Protein AF-A0A8S0UYQ2-F1 (afdb_monomer)

Nearest PDB structures (foldseek):
  5uxm-assembly1_A  TM=7.376E-01  e=5.614E-25  Pseudomonas aeruginosa PAO1
  5uxo-assembly1_A  TM=7.418E-01  e=1.772E-23  Pseudomona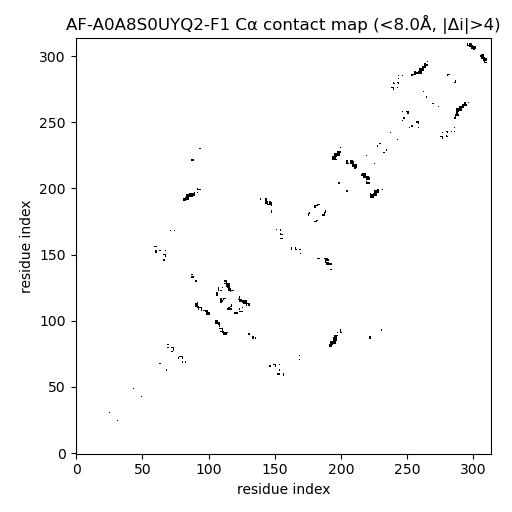s aeruginosa PAO1
  5e4n-assembly1_A-2  TM=8.641E-01  e=2.485E-15  Mycobacterium tuberculosis
  5ckv-assembly1_B-2  TM=8.614E-01  e=8.028E-15  Mycobacterium tuberculosis
  2w19-assembly1_A-2  TM=8.622E-01  e=9.145E-15  Mycobacterium tuberculosis H37Rv

InterPro domains:
  IPR002480 DAHP synthetase, class II [PF01474] (68-237)
  IPR002480 DAHP synthetase, class II [PTHR21337] (68-291)
  IPR013785 Aldolase-type TIM barrel [G3DSA:3.20.20.70] (58-292)

Structure (mmCIF, N/CA/C/O backbone):
data_AF-A0A8S0UYQ2-F1
#
_entry.id   AF-A0A8S0UYQ2-F1
#
loop_
_atom_site.group_PDB
_atom_site.id
_atom_site.type_symbol
_atom_site.label_atom_id
_atom_site.label_alt_id
_atom_site.label_comp_id
_atom_site.label_asym_id
_atom_site.label_entity_id
_atom_site.label_seq_id
_atom_site.pdbx_PDB_ins_code
_atom_site.Cartn_x
_atom_site.Cartn_y
_atom_site.Cartn_z
_atom_site.occupancy
_atom_site.B_iso_or_equiv
_atom_site.auth_seq_id
_atom_site.auth_comp_id
_atom_site.auth_asym_id
_atom_site.auth_atom_id
_atom_site.pdbx_PDB_model_num
ATOM 1 N N . MET A 1 1 ? -57.288 67.909 33.230 1.00 29.94 1 MET A N 1
ATOM 2 C CA . MET A 1 1 ? -57.864 68.056 31.879 1.00 29.94 1 MET A CA 1
ATOM 3 C C . MET A 1 1 ? -56.888 68.861 31.040 1.00 29.94 1 MET A C 1
ATOM 5 O O . MET A 1 1 ? -56.463 69.892 31.533 1.00 29.94 1 MET A O 1
ATOM 9 N N . HIS A 1 2 ? -56.558 68.350 29.845 1.00 28.16 2 HIS A N 1
ATOM 10 C CA . HIS A 1 2 ? -55.786 68.968 28.745 1.00 28.16 2 HIS A CA 1
ATOM 11 C C . HIS A 1 2 ? -54.318 69.354 29.048 1.00 28.16 2 HIS A C 1
ATOM 13 O O . HIS A 1 2 ? -54.039 70.081 29.988 1.00 28.16 2 HIS A O 1
ATOM 19 N N . ALA A 1 3 ? -53.327 68.682 28.436 1.00 26.25 3 ALA A N 1
ATOM 20 C CA . ALA A 1 3 ? -52.817 68.865 27.056 1.00 26.25 3 ALA A CA 1
ATOM 21 C C . ALA A 1 3 ? -52.199 70.275 26.882 1.00 26.25 3 ALA A C 1
ATOM 23 O O . ALA A 1 3 ? -52.846 71.246 27.234 1.00 26.25 3 ALA A O 1
ATOM 24 N N . ALA A 1 4 ? -50.978 70.496 26.388 1.00 27.62 4 ALA A N 1
ATOM 25 C CA . ALA A 1 4 ? -50.131 69.708 25.504 1.00 27.62 4 ALA A CA 1
ATOM 26 C C . ALA A 1 4 ? -48.632 70.085 25.649 1.00 27.62 4 ALA A C 1
ATOM 28 O O . ALA A 1 4 ? -48.299 71.193 26.055 1.00 27.62 4 ALA A O 1
ATOM 29 N N . GLU A 1 5 ? -47.806 69.090 25.306 1.00 27.98 5 GLU A N 1
ATOM 30 C CA . GLU A 1 5 ? -46.412 69.016 24.813 1.00 27.98 5 GLU A CA 1
ATOM 31 C C . GLU A 1 5 ? -45.265 69.921 25.335 1.00 27.98 5 GLU A C 1
ATOM 33 O O . GLU A 1 5 ? -45.356 71.148 25.330 1.00 27.98 5 GLU A O 1
ATOM 38 N N . PRO A 1 6 ? -44.101 69.318 25.685 1.00 30.36 6 PRO A N 1
ATOM 39 C CA . PRO A 1 6 ? -42.910 70.045 26.099 1.00 30.36 6 PRO A CA 1
ATOM 40 C C . PRO A 1 6 ? -41.934 70.280 24.934 1.00 30.36 6 PRO A C 1
ATOM 42 O O . PRO A 1 6 ? -41.526 69.354 24.237 1.00 30.36 6 PRO A O 1
ATOM 45 N N . ALA A 1 7 ? -41.444 71.513 24.810 1.00 28.56 7 ALA A N 1
ATOM 46 C CA . ALA A 1 7 ? -40.175 71.805 24.152 1.00 28.56 7 ALA A CA 1
ATOM 47 C C . ALA A 1 7 ? -39.085 71.954 25.224 1.00 28.56 7 ALA A C 1
ATOM 49 O O . ALA A 1 7 ? -39.247 72.773 26.129 1.00 28.56 7 ALA A O 1
ATOM 50 N N . LYS A 1 8 ? -37.988 71.185 25.120 1.00 30.81 8 LYS A N 1
ATOM 51 C CA . LYS A 1 8 ? -36.658 71.484 25.698 1.00 30.81 8 LYS A CA 1
ATOM 52 C C . LYS A 1 8 ? -35.589 70.529 25.132 1.00 30.81 8 LYS A C 1
ATOM 54 O O . LYS A 1 8 ? -35.509 69.383 25.549 1.00 30.81 8 LYS A O 1
ATOM 59 N N . THR A 1 9 ? -34.877 71.040 24.119 1.00 28.66 9 THR A N 1
ATOM 60 C CA . THR A 1 9 ? -33.404 71.092 23.898 1.00 28.66 9 THR A CA 1
ATOM 61 C C . THR A 1 9 ? -32.485 69.894 24.254 1.00 28.66 9 THR A C 1
ATOM 63 O O . THR A 1 9 ? -32.790 69.073 25.106 1.00 28.66 9 THR A O 1
ATOM 66 N N . PRO A 1 10 ? -31.333 69.747 23.564 1.00 29.55 10 PRO A N 1
ATOM 67 C CA . PRO A 1 10 ? -30.942 68.516 22.893 1.00 29.55 10 PRO A CA 1
ATOM 68 C C . PRO A 1 10 ? -29.930 67.690 23.693 1.00 29.55 10 PRO A C 1
ATOM 70 O O . PRO A 1 10 ? -28.974 68.217 24.259 1.00 29.55 10 PRO A O 1
ATOM 73 N N . ILE A 1 11 ? -30.095 66.369 23.656 1.00 31.38 11 ILE A N 1
ATOM 74 C CA . ILE A 1 11 ? -29.097 65.410 24.133 1.00 31.38 11 ILE A CA 1
ATOM 75 C C . ILE A 1 11 ? -28.304 64.924 22.918 1.00 31.38 11 ILE A C 1
ATOM 77 O O . ILE A 1 11 ? -28.865 64.406 21.953 1.00 31.38 11 ILE A O 1
ATOM 81 N N . VAL A 1 12 ? -26.988 65.120 22.971 1.00 33.12 12 VAL A N 1
ATOM 82 C CA . VAL A 1 12 ? -26.011 64.622 21.999 1.00 33.12 12 VAL A CA 1
ATOM 83 C C . VAL A 1 12 ? -26.072 63.093 21.969 1.00 33.12 12 VAL A C 1
ATOM 85 O O . VAL A 1 12 ? -25.675 62.435 22.927 1.00 33.12 12 VAL A O 1
ATOM 88 N N . ALA A 1 13 ? -26.563 62.526 20.865 1.00 32.16 13 ALA A N 1
ATOM 89 C CA . ALA A 1 13 ? -26.505 61.095 20.592 1.00 32.16 13 ALA A CA 1
ATOM 90 C C . ALA A 1 13 ? -25.338 60.805 19.640 1.00 32.16 13 ALA A C 1
ATOM 92 O O . ALA A 1 13 ? -25.282 61.288 18.507 1.00 32.16 13 ALA A O 1
ATOM 93 N N . THR A 1 14 ? -24.389 60.017 20.132 1.00 32.19 14 THR A N 1
ATOM 94 C CA . THR A 1 14 ? -23.221 59.525 19.408 1.00 32.19 14 THR A CA 1
ATOM 95 C C . THR A 1 14 ? -23.647 58.656 18.222 1.00 32.19 14 THR A C 1
ATOM 97 O O . THR A 1 14 ? -24.410 57.697 18.337 1.00 32.19 14 THR A O 1
ATOM 100 N N . LYS A 1 15 ? -23.153 59.025 17.039 1.00 32.81 15 LYS A N 1
ATOM 101 C CA . LYS A 1 15 ? -23.387 58.337 15.768 1.00 32.81 15 LYS A CA 1
ATOM 102 C C . LYS A 1 15 ? -22.795 56.922 15.842 1.00 32.81 15 LYS A C 1
ATOM 104 O O . LYS A 1 15 ? -21.588 56.775 16.019 1.00 32.81 15 LYS A O 1
ATOM 109 N N . LYS A 1 16 ? -23.637 55.890 15.693 1.00 32.91 16 LYS A N 1
ATOM 110 C CA . LYS A 1 16 ? -23.202 54.504 15.428 1.00 32.91 16 LYS A CA 1
ATOM 111 C C . LYS A 1 16 ? -22.184 54.514 14.276 1.00 32.91 16 LYS A C 1
ATOM 113 O O . LYS A 1 16 ? -22.506 55.090 13.231 1.00 32.91 16 LYS A O 1
ATOM 118 N N . PRO A 1 17 ? -21.000 53.890 14.406 1.00 34.50 17 PRO A N 1
ATOM 119 C CA . PRO A 1 17 ? -20.140 53.703 13.253 1.00 34.50 17 PRO A CA 1
ATOM 120 C C . PRO A 1 17 ? -20.845 52.770 12.265 1.00 34.50 17 PRO A C 1
ATOM 122 O O . PRO A 1 17 ? -21.388 51.728 12.637 1.00 34.50 17 PRO A O 1
ATOM 125 N N . ALA A 1 18 ? -20.889 53.213 11.011 1.00 33.22 18 ALA A N 1
ATOM 126 C CA . ALA A 1 18 ? -21.399 52.444 9.894 1.00 33.22 18 ALA A CA 1
ATOM 127 C C . ALA A 1 18 ? -20.611 51.134 9.776 1.00 33.22 18 ALA A C 1
ATOM 129 O O . ALA A 1 18 ? -19.383 51.130 9.853 1.00 33.22 18 ALA A O 1
ATOM 130 N N . VAL A 1 19 ? -21.328 50.027 9.593 1.00 37.31 19 VAL A N 1
ATOM 131 C CA . VAL A 1 19 ? -20.727 48.754 9.202 1.00 37.31 19 VAL A CA 1
ATOM 132 C C . VAL A 1 19 ? -20.193 48.942 7.787 1.00 37.31 19 VAL A C 1
ATOM 134 O O . VAL A 1 19 ? -20.967 49.022 6.834 1.00 37.31 19 VAL A O 1
ATOM 137 N N . SER A 1 20 ? -18.875 49.061 7.656 1.00 36.22 20 SER A N 1
ATOM 138 C CA . SER A 1 20 ? -18.208 48.946 6.364 1.00 36.22 20 SER A CA 1
ATOM 139 C C . SER A 1 20 ? -18.459 47.537 5.816 1.00 36.22 20 SER A C 1
ATOM 141 O O . SER A 1 20 ? -18.325 46.572 6.576 1.00 36.22 20 SER A O 1
ATOM 143 N N . PRO A 1 21 ? -18.815 47.371 4.532 1.00 35.00 21 PRO A N 1
ATOM 144 C CA . PRO A 1 21 ? -18.851 46.045 3.935 1.00 35.00 21 PRO A CA 1
ATOM 145 C C . PRO A 1 21 ? -17.441 45.450 4.019 1.00 35.00 21 PRO A C 1
ATOM 147 O O . PRO A 1 21 ? -16.465 46.102 3.647 1.00 35.00 21 PRO A O 1
ATOM 150 N N . LEU A 1 22 ? -17.333 44.232 4.557 1.00 35.62 22 LEU A N 1
ATOM 151 C CA . LEU A 1 22 ? -16.111 43.432 4.497 1.00 35.62 22 LEU A CA 1
ATOM 152 C C . LEU A 1 22 ? -15.701 43.334 3.026 1.00 35.62 22 LEU A C 1
ATOM 154 O O . LEU A 1 22 ? -16.403 42.707 2.234 1.00 35.62 22 LEU A O 1
ATOM 158 N N . SER A 1 23 ? -14.596 43.981 2.657 1.00 39.84 23 SER A N 1
ATOM 159 C CA . SER A 1 23 ? -14.013 43.839 1.330 1.00 39.84 23 SER A CA 1
ATOM 160 C C . SER A 1 23 ? -13.579 42.385 1.146 1.00 39.84 23 SER A C 1
ATOM 162 O O . SER A 1 23 ? -12.618 41.906 1.748 1.00 39.84 23 SER A O 1
ATOM 164 N N . SER A 1 24 ? -14.319 41.658 0.317 1.00 50.88 24 SER A N 1
ATOM 165 C CA . SER A 1 24 ? -14.063 40.271 -0.066 1.00 50.88 24 SER A CA 1
ATOM 166 C C . SER A 1 24 ? -12.986 40.165 -1.151 1.00 50.88 24 SER A C 1
ATOM 168 O O . SER A 1 24 ? -13.180 39.449 -2.125 1.00 50.88 24 SER A O 1
ATOM 170 N N . ASP A 1 25 ? -11.872 40.887 -1.006 1.00 51.53 25 ASP A N 1
ATOM 171 C CA . ASP A 1 25 ? -10.865 41.042 -2.068 1.00 51.53 25 ASP A CA 1
ATOM 172 C C . ASP A 1 25 ? -9.419 40.916 -1.560 1.00 51.53 25 ASP A C 1
ATOM 174 O O . ASP A 1 25 ? -8.528 41.673 -1.935 1.00 51.53 25 ASP A O 1
ATOM 178 N N . SER A 1 26 ? -9.127 39.917 -0.723 1.00 55.66 26 SER A N 1
ATOM 179 C CA . SER A 1 26 ? -7.744 39.433 -0.625 1.00 55.66 26 SER A CA 1
ATOM 180 C C . SER A 1 26 ? -7.621 38.145 -1.427 1.00 55.66 26 SER A C 1
ATOM 182 O O . SER A 1 26 ? -7.931 37.067 -0.914 1.00 55.66 26 SER A O 1
ATOM 184 N N . LYS A 1 27 ? -7.180 38.251 -2.688 1.00 59.38 27 LYS A N 1
ATOM 185 C CA . LYS A 1 27 ? -6.704 37.085 -3.444 1.00 59.38 27 LYS A CA 1
ATOM 186 C C . LYS A 1 27 ? -5.653 36.366 -2.600 1.00 59.38 27 LYS A C 1
ATOM 188 O O . LYS A 1 27 ? -4.750 36.995 -2.051 1.00 59.38 27 LYS A O 1
ATOM 193 N N . TRP A 1 28 ? -5.811 35.056 -2.469 1.00 65.31 28 TRP A N 1
ATOM 194 C CA . TRP A 1 28 ? -4.849 34.211 -1.780 1.00 65.31 28 TRP A CA 1
ATOM 195 C C . TRP A 1 28 ? -3.471 34.344 -2.448 1.00 65.31 28 TRP A C 1
ATOM 197 O O . TRP A 1 28 ? -3.360 34.272 -3.671 1.00 65.31 28 TRP A O 1
ATOM 207 N N . ALA A 1 29 ? -2.444 34.568 -1.635 1.00 69.38 29 ALA A N 1
ATOM 208 C CA . ALA A 1 29 ? -1.036 34.598 -2.022 1.00 69.38 29 ALA A CA 1
ATOM 209 C C . ALA A 1 29 ? -0.213 33.979 -0.887 1.00 69.38 29 ALA A C 1
ATOM 211 O O . ALA A 1 29 ? -0.656 34.011 0.266 1.00 69.38 29 ALA A O 1
ATOM 212 N N . LEU A 1 30 ? 0.976 33.453 -1.189 1.00 53.28 30 LEU A N 1
ATOM 213 C CA . LEU A 1 30 ? 1.818 32.739 -0.220 1.00 53.28 30 LEU A CA 1
ATOM 214 C C . LEU A 1 30 ? 2.061 33.553 1.062 1.00 53.28 30 LEU A C 1
ATOM 216 O O . LEU A 1 30 ? 1.957 33.024 2.159 1.00 53.28 30 LEU A O 1
ATOM 220 N N . GLU A 1 31 ? 2.241 34.866 0.927 1.00 75.50 31 GLU A N 1
ATOM 221 C CA . GLU A 1 31 ? 2.534 35.783 2.036 1.00 75.50 31 GLU A CA 1
ATOM 222 C C . GLU A 1 31 ? 1.289 36.342 2.740 1.00 75.50 31 GLU A C 1
ATOM 224 O O . GLU A 1 31 ? 1.388 37.064 3.734 1.00 75.50 31 GLU A O 1
ATOM 229 N N . SER A 1 32 ? 0.088 36.020 2.252 1.00 73.56 32 SER A N 1
ATOM 230 C CA . SER A 1 32 ? -1.159 36.621 2.744 1.00 73.56 32 SER A CA 1
ATOM 231 C C . SER A 1 32 ? -1.442 36.318 4.222 1.00 73.56 32 SER A C 1
ATOM 233 O O . SER A 1 32 ? -2.126 37.102 4.888 1.00 73.56 32 SER A O 1
ATOM 235 N N . TRP A 1 33 ? -0.874 35.237 4.770 1.00 73.25 33 TRP A N 1
ATOM 236 C CA . TRP A 1 33 ? -1.005 34.863 6.181 1.00 73.25 33 TRP A CA 1
ATOM 237 C C . TRP A 1 33 ? -0.289 35.830 7.131 1.00 73.25 33 TRP A C 1
ATOM 239 O O . TRP A 1 33 ? -0.758 36.006 8.253 1.00 73.25 33 TRP A O 1
ATOM 249 N N . LYS A 1 34 ? 0.772 36.522 6.688 1.00 76.06 34 LYS A N 1
ATOM 250 C CA . LYS A 1 34 ? 1.525 37.490 7.512 1.00 76.06 34 LYS A CA 1
ATOM 251 C C . LYS A 1 34 ? 0.668 38.675 7.968 1.00 76.06 34 LYS A C 1
ATOM 253 O O . LYS A 1 34 ? 0.972 39.328 8.957 1.00 76.06 34 LYS A O 1
ATOM 258 N N . THR A 1 35 ? -0.430 38.938 7.259 1.00 78.25 35 THR A N 1
ATOM 259 C CA . THR A 1 35 ? -1.410 39.983 7.600 1.00 78.25 35 THR A CA 1
ATOM 260 C C . THR A 1 35 ? -2.501 39.505 8.566 1.00 78.25 35 THR A C 1
ATOM 262 O O . THR A 1 35 ? -3.362 40.287 8.974 1.00 78.25 35 THR A O 1
ATOM 265 N N . LYS A 1 36 ? -2.513 38.214 8.916 1.00 72.00 36 LYS A N 1
ATOM 266 C CA . LYS A 1 36 ? -3.493 37.598 9.815 1.00 72.00 36 LYS A CA 1
ATOM 267 C C . LYS A 1 36 ? -2.905 37.482 11.221 1.00 72.00 36 LYS A C 1
ATOM 269 O O . LYS A 1 36 ? -1.699 37.369 11.402 1.00 72.00 36 LYS A O 1
ATOM 274 N N . LYS A 1 37 ? -3.770 37.484 12.240 1.00 73.31 37 LYS A N 1
ATOM 275 C CA . LYS A 1 37 ? -3.351 37.254 13.628 1.00 73.31 37 LYS A CA 1
ATOM 276 C C . LYS A 1 37 ? -2.919 35.793 13.789 1.00 73.31 37 LYS A C 1
ATOM 278 O O . LYS A 1 37 ? -3.770 34.907 13.756 1.00 73.31 37 LYS A O 1
ATOM 283 N N . VAL A 1 38 ? -1.623 35.561 13.983 1.00 60.91 38 VAL A N 1
ATOM 284 C CA . VAL A 1 38 ? -1.044 34.241 14.276 1.00 60.91 38 VAL A CA 1
ATOM 285 C C . VAL A 1 38 ? -0.693 34.169 15.761 1.00 60.91 38 VAL A C 1
ATOM 287 O O . VAL A 1 38 ? -0.256 35.156 16.349 1.00 60.91 38 VAL A O 1
ATOM 290 N N . LEU A 1 39 ? -0.937 33.020 16.386 1.00 66.69 39 LEU A N 1
ATOM 291 C CA . LEU A 1 39 ? -0.584 32.742 17.780 1.00 66.69 39 LEU A CA 1
ATOM 292 C C . LEU A 1 39 ? 0.570 31.729 17.805 1.00 66.69 39 LEU A C 1
ATOM 294 O O . LEU A 1 39 ? 0.661 30.914 16.893 1.00 66.69 39 LEU A O 1
ATOM 298 N N . GLN A 1 40 ? 1.391 31.743 18.863 1.00 56.34 40 GLN A N 1
ATOM 299 C CA . GLN A 1 40 ? 2.435 30.733 19.134 1.00 56.34 40 GLN A CA 1
ATOM 300 C C . GLN A 1 40 ? 3.657 30.733 18.191 1.00 56.34 40 GLN A C 1
ATOM 302 O O . GLN A 1 40 ? 4.424 29.773 18.197 1.00 56.34 40 GLN A O 1
ATOM 307 N N . LEU A 1 41 ? 3.878 31.787 17.398 1.00 57.72 41 LEU A N 1
ATOM 308 C CA . LEU A 1 41 ? 5.159 31.932 16.701 1.00 57.72 41 LEU A CA 1
ATOM 309 C C . LEU A 1 41 ? 6.256 32.304 17.709 1.00 57.72 41 LEU A C 1
ATOM 311 O O . LEU A 1 41 ? 6.014 33.165 18.558 1.00 57.72 41 LEU A O 1
ATOM 315 N N . PRO A 1 42 ? 7.444 31.685 17.631 1.00 63.94 42 PRO A N 1
ATOM 316 C CA . PRO A 1 42 ? 8.580 32.115 18.430 1.00 63.94 42 PRO A CA 1
ATOM 317 C C . PRO A 1 42 ? 9.046 33.506 17.983 1.00 63.94 42 PRO A C 1
ATOM 319 O O . PRO A 1 42 ? 9.012 33.839 16.797 1.00 63.94 42 PRO A O 1
ATOM 322 N N . GLU A 1 43 ? 9.504 34.314 18.937 1.00 75.56 43 GLU A N 1
ATOM 323 C CA . GLU A 1 43 ? 10.224 35.549 18.636 1.00 75.56 43 GLU A CA 1
ATOM 324 C C . GLU A 1 43 ? 11.688 35.200 18.354 1.00 75.56 43 GLU A C 1
ATOM 326 O O . GLU A 1 43 ? 12.396 34.691 19.224 1.00 75.56 43 GLU A O 1
ATOM 331 N N . TYR A 1 44 ? 12.136 35.443 17.123 1.00 76.56 44 TYR A N 1
ATOM 332 C CA . TYR A 1 44 ? 13.535 35.263 16.749 1.00 76.56 44 TYR A CA 1
ATOM 333 C C . TYR A 1 44 ? 14.314 36.541 17.102 1.00 76.56 44 TYR A C 1
ATOM 335 O O . TYR A 1 44 ? 13.958 37.611 16.605 1.00 76.56 44 TYR A O 1
ATOM 343 N N . PRO A 1 45 ? 15.354 36.466 17.952 1.00 77.00 45 PRO A N 1
ATOM 344 C CA . PRO A 1 45 ? 16.079 37.646 18.427 1.00 77.00 45 PRO A CA 1
ATOM 345 C C . PRO A 1 45 ? 16.957 38.301 17.348 1.00 77.00 45 PRO A C 1
ATOM 347 O O . PRO A 1 45 ? 17.254 39.488 17.455 1.00 77.00 45 PRO A O 1
ATOM 350 N N . ASP A 1 46 ? 17.344 37.553 16.309 1.00 87.81 46 ASP A N 1
ATOM 351 C CA . ASP A 1 46 ? 18.130 38.045 15.176 1.00 87.81 46 ASP A CA 1
ATOM 352 C C . ASP A 1 46 ? 17.361 37.847 13.859 1.00 87.81 46 ASP A C 1
ATOM 354 O O . ASP A 1 46 ? 17.196 36.735 13.349 1.00 87.81 46 ASP A O 1
ATOM 358 N N . ALA A 1 47 ? 16.876 38.957 13.300 1.00 81.25 47 ALA A N 1
ATOM 359 C CA . ALA A 1 47 ? 16.141 38.956 12.040 1.00 81.25 47 ALA A CA 1
ATOM 360 C C . ALA A 1 47 ? 17.044 38.697 10.820 1.00 81.25 47 ALA A C 1
ATOM 362 O O . ALA A 1 47 ? 16.568 38.164 9.819 1.00 81.25 47 ALA A O 1
ATOM 363 N N . ALA A 1 48 ? 18.328 39.061 10.883 1.00 85.44 48 ALA A N 1
ATOM 364 C CA . ALA A 1 48 ? 19.272 38.849 9.790 1.00 85.44 48 ALA A CA 1
ATOM 365 C C . ALA A 1 48 ? 19.692 37.376 9.703 1.00 85.44 48 ALA A C 1
ATOM 367 O O . ALA A 1 48 ? 19.796 36.829 8.603 1.00 85.44 48 ALA A O 1
ATOM 368 N N . GLU A 1 49 ? 19.872 36.720 10.850 1.00 77.25 49 GLU A N 1
ATOM 369 C CA . GLU A 1 49 ? 20.116 35.278 10.924 1.00 77.25 49 GLU A CA 1
ATOM 370 C C . GLU A 1 49 ? 18.907 34.482 10.411 1.00 77.25 49 GLU A C 1
ATOM 372 O O . GLU A 1 49 ? 19.069 33.608 9.556 1.00 77.25 49 GLU A O 1
ATOM 377 N N . LEU A 1 50 ? 17.687 34.830 10.845 1.00 70.12 50 LEU A N 1
ATOM 378 C CA . LEU A 1 50 ? 16.456 34.199 10.358 1.00 70.12 50 LEU A CA 1
ATOM 379 C C . LEU A 1 50 ? 16.313 34.329 8.835 1.00 70.12 50 LEU A C 1
ATOM 381 O O . LEU A 1 50 ? 16.057 33.338 8.156 1.00 70.12 50 LEU A O 1
ATOM 385 N N . GLU A 1 51 ? 16.508 35.529 8.289 1.00 78.31 51 GLU A N 1
ATOM 386 C CA . GLU A 1 51 ? 16.421 35.785 6.847 1.00 78.31 51 GLU A CA 1
ATOM 387 C C . GLU A 1 51 ? 17.494 35.013 6.060 1.00 78.31 51 GLU A C 1
ATOM 389 O O . GLU A 1 51 ? 17.222 34.481 4.984 1.00 78.31 51 GLU A O 1
ATOM 394 N N . SER A 1 52 ? 18.710 34.903 6.604 1.00 79.00 52 SER A N 1
ATOM 395 C CA . SER A 1 52 ? 19.800 34.110 6.021 1.00 79.00 52 SER A CA 1
ATOM 396 C C . SER A 1 52 ? 19.449 32.620 5.958 1.00 79.00 52 SER A C 1
ATOM 398 O O . SER A 1 52 ? 19.618 31.975 4.917 1.00 79.00 52 SER A O 1
ATOM 400 N N . VAL A 1 53 ? 18.892 32.074 7.042 1.00 62.88 53 VAL A N 1
ATOM 401 C CA . VAL A 1 53 ? 18.435 30.680 7.102 1.00 62.88 53 VAL A CA 1
ATOM 402 C C . VAL A 1 53 ? 17.264 30.448 6.148 1.00 62.88 53 VAL A C 1
ATOM 404 O O . VAL A 1 53 ? 17.283 29.471 5.405 1.00 62.88 53 VAL A O 1
ATOM 407 N N . LEU A 1 54 ? 16.277 31.346 6.100 1.00 65.50 54 LEU A N 1
ATOM 408 C CA . LEU A 1 54 ? 15.134 31.232 5.189 1.00 65.50 54 LEU A CA 1
ATOM 409 C C . LEU A 1 54 ? 15.562 31.286 3.719 1.00 65.50 54 LEU A C 1
ATOM 411 O O . LEU A 1 54 ? 15.131 30.431 2.955 1.00 65.50 54 LEU A O 1
ATOM 415 N N . LYS A 1 55 ? 16.472 32.191 3.335 1.00 71.69 55 LYS A N 1
ATOM 416 C CA . LYS A 1 55 ? 17.054 32.227 1.979 1.00 71.69 55 LYS A CA 1
ATOM 417 C C . LYS A 1 55 ? 17.836 30.965 1.644 1.00 71.69 55 LYS A C 1
ATOM 419 O O . LYS A 1 55 ? 17.798 30.497 0.512 1.00 71.69 55 LYS A O 1
ATOM 424 N N . THR A 1 56 ? 18.535 30.405 2.628 1.00 57.47 56 THR A N 1
ATOM 425 C CA . THR A 1 56 ? 19.245 29.132 2.471 1.00 57.47 56 THR A CA 1
ATOM 426 C C . THR A 1 56 ? 18.261 27.984 2.227 1.00 57.47 56 THR A C 1
ATOM 428 O O . THR A 1 56 ? 18.484 27.168 1.340 1.00 57.47 56 THR A O 1
ATOM 431 N N . LEU A 1 57 ? 17.148 27.942 2.967 1.00 46.88 57 LEU A N 1
ATOM 432 C CA . LEU A 1 57 ? 16.094 26.937 2.807 1.00 46.88 57 LEU A CA 1
ATOM 433 C C . LEU A 1 57 ? 15.285 27.117 1.515 1.00 46.88 57 LEU A C 1
ATOM 435 O O . LEU A 1 57 ? 14.895 26.127 0.912 1.00 46.88 57 LEU A O 1
ATOM 439 N N . GLU A 1 58 ? 15.048 28.354 1.082 1.00 56.62 58 GLU A N 1
ATOM 440 C CA . GLU A 1 58 ? 14.385 28.684 -0.186 1.00 56.62 58 GLU A CA 1
ATOM 441 C C . GLU A 1 58 ? 15.256 28.313 -1.394 1.00 56.62 58 GLU A C 1
ATOM 443 O O . GLU A 1 58 ? 14.745 27.868 -2.419 1.00 56.62 58 GLU A O 1
ATOM 448 N N . ALA A 1 59 ? 16.579 28.440 -1.259 1.00 57.31 59 ALA A N 1
ATOM 449 C CA . ALA A 1 59 ? 17.541 27.984 -2.256 1.00 57.31 59 ALA A CA 1
ATOM 450 C C . ALA A 1 59 ? 17.685 26.453 -2.301 1.00 57.31 59 ALA A C 1
ATOM 452 O O . ALA A 1 59 ? 18.281 25.923 -3.243 1.00 57.31 59 ALA A O 1
ATOM 453 N N . TYR A 1 60 ? 17.163 25.731 -1.303 1.00 39.19 60 TYR A N 1
ATOM 454 C CA . TYR A 1 60 ? 17.133 24.277 -1.338 1.00 39.19 60 TYR A CA 1
ATOM 455 C C . TYR A 1 60 ? 15.949 23.776 -2.169 1.00 39.19 60 TYR A C 1
ATOM 457 O O . TYR A 1 60 ? 14.833 24.283 -2.043 1.00 39.19 60 TYR A O 1
ATOM 465 N N . PRO A 1 61 ? 16.160 22.754 -3.017 1.00 41.34 61 PRO A N 1
ATOM 466 C CA . PRO A 1 61 ? 15.067 22.144 -3.754 1.00 41.34 61 PRO A CA 1
ATOM 467 C C . PRO A 1 61 ? 14.022 21.553 -2.789 1.00 41.34 61 PRO A C 1
ATOM 469 O O . PRO A 1 61 ? 14.368 21.139 -1.675 1.00 41.34 61 PRO A O 1
ATOM 472 N N . PRO A 1 62 ? 12.740 21.496 -3.199 1.00 43.72 62 PRO A N 1
ATOM 473 C CA . PRO A 1 62 ? 11.674 20.943 -2.375 1.00 43.72 62 PRO A CA 1
ATOM 474 C C . PRO A 1 62 ? 11.995 19.507 -1.944 1.00 43.72 62 PRO A C 1
ATOM 476 O O . PRO A 1 62 ? 12.620 18.729 -2.658 1.00 43.72 62 PRO A O 1
ATOM 479 N N . LEU A 1 63 ? 11.537 19.160 -0.743 1.00 40.69 63 LEU A N 1
ATOM 480 C CA . LEU A 1 63 ? 12.039 18.048 0.069 1.00 40.69 63 LEU A CA 1
ATOM 481 C C . LEU A 1 63 ? 11.732 16.619 -0.422 1.00 40.69 63 LEU A C 1
ATOM 483 O O . LEU A 1 63 ? 11.985 15.710 0.357 1.00 40.69 63 LEU A O 1
ATOM 487 N N . VAL A 1 64 ? 11.217 16.421 -1.646 1.00 41.72 64 VAL A N 1
ATOM 488 C CA . VAL A 1 64 ? 11.128 15.172 -2.453 1.00 41.72 64 VAL A CA 1
ATOM 489 C C . VAL A 1 64 ? 9.785 15.122 -3.183 1.00 41.72 64 VAL A C 1
ATOM 491 O O . VAL A 1 64 ? 8.725 15.178 -2.552 1.00 41.72 64 VAL A O 1
ATOM 494 N N . PHE A 1 65 ? 9.813 14.892 -4.496 1.00 51.81 65 PHE A N 1
ATOM 495 C CA . PHE A 1 65 ? 8.645 14.445 -5.248 1.00 51.81 65 PHE A CA 1
ATOM 496 C C . PHE A 1 65 ? 8.713 12.927 -5.498 1.00 51.81 65 PHE A C 1
ATOM 498 O O . PHE A 1 65 ? 9.751 12.368 -5.846 1.00 51.81 65 PHE A O 1
ATOM 505 N N . ALA A 1 66 ? 7.591 12.216 -5.336 1.00 50.91 66 ALA A N 1
ATOM 506 C CA . ALA A 1 66 ? 7.546 10.747 -5.431 1.00 50.91 66 ALA A CA 1
ATOM 507 C C . ALA A 1 66 ? 8.007 10.188 -6.799 1.00 50.91 66 ALA A C 1
ATOM 509 O O . ALA A 1 66 ? 8.466 9.047 -6.881 1.00 50.91 66 ALA A O 1
ATOM 510 N N . GLY A 1 67 ? 7.909 10.990 -7.864 1.00 54.34 67 GLY A N 1
ATOM 511 C CA . GLY A 1 67 ? 8.415 10.655 -9.197 1.00 54.34 67 GLY A CA 1
ATOM 512 C C . GLY A 1 67 ? 9.939 10.512 -9.262 1.00 54.34 67 GLY A C 1
ATOM 513 O O . GLY A 1 67 ? 10.436 9.599 -9.919 1.00 54.34 67 GLY A O 1
ATOM 514 N N . GLU A 1 68 ? 10.683 11.331 -8.521 1.00 59.97 68 GLU A N 1
ATOM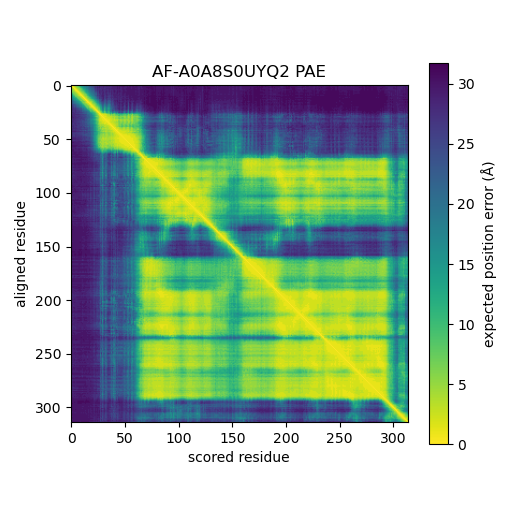 515 C CA . GLU A 1 68 ? 12.151 11.403 -8.590 1.00 59.97 68 GLU A CA 1
ATOM 516 C C . GLU A 1 68 ? 12.802 10.150 -7.988 1.00 59.97 68 GLU A C 1
ATOM 518 O O . GLU A 1 68 ? 13.690 9.540 -8.583 1.00 59.97 68 GLU A O 1
ATOM 523 N N . MET A 1 69 ? 12.275 9.665 -6.859 1.00 68.56 69 MET A N 1
ATOM 524 C CA . MET A 1 69 ? 12.724 8.401 -6.263 1.00 68.56 69 MET A CA 1
ATOM 525 C C . MET A 1 69 ? 12.440 7.189 -7.157 1.00 68.56 69 MET A C 1
ATOM 527 O O . MET A 1 69 ? 13.180 6.205 -7.109 1.00 68.56 69 MET A O 1
ATOM 531 N N . SER A 1 70 ? 11.395 7.245 -7.990 1.00 74.56 70 SER A N 1
ATOM 532 C CA . SER A 1 70 ? 11.088 6.149 -8.913 1.00 74.56 70 SER A CA 1
ATOM 533 C C . SER A 1 70 ? 12.168 5.973 -9.980 1.00 74.56 70 SER A C 1
ATOM 535 O O . SER A 1 70 ? 12.464 4.837 -10.344 1.00 74.56 70 SER A O 1
ATOM 537 N N . VAL A 1 71 ? 12.814 7.060 -10.417 1.00 76.12 71 VAL A N 1
ATOM 538 C CA . VAL A 1 71 ? 13.923 7.011 -11.381 1.00 76.12 71 VAL A CA 1
ATOM 539 C C . VAL A 1 71 ? 15.158 6.386 -10.750 1.00 76.12 71 VAL A C 1
ATOM 541 O O . VAL A 1 71 ? 15.731 5.473 -11.334 1.00 76.12 71 VAL A O 1
ATOM 544 N N . VAL A 1 72 ? 15.511 6.780 -9.524 1.00 78.06 72 VAL A N 1
ATOM 545 C CA . VAL A 1 72 ? 16.647 6.186 -8.795 1.00 78.06 72 VAL A CA 1
ATOM 546 C C . VAL A 1 72 ? 16.455 4.680 -8.594 1.00 78.06 72 VAL A C 1
ATOM 548 O O . VAL A 1 72 ? 17.377 3.899 -8.821 1.00 78.06 72 VAL A O 1
ATOM 551 N N . LEU A 1 73 ? 15.250 4.252 -8.203 1.00 84.06 73 LEU A N 1
ATOM 552 C CA . LEU A 1 73 ? 14.927 2.834 -8.029 1.00 84.06 73 LEU A CA 1
ATOM 553 C C . LEU A 1 73 ? 14.897 2.073 -9.361 1.00 84.06 73 LEU A C 1
ATOM 555 O O . LEU A 1 73 ? 15.359 0.937 -9.412 1.00 84.06 73 LEU A O 1
ATOM 559 N N . THR A 1 74 ? 14.392 2.694 -10.429 1.00 85.00 74 THR A N 1
ATOM 560 C CA . THR A 1 74 ? 14.393 2.103 -11.778 1.00 85.00 74 THR A CA 1
ATOM 561 C C . THR A 1 74 ? 15.822 1.920 -12.276 1.00 85.00 74 THR A C 1
ATOM 563 O O . THR A 1 74 ? 16.159 0.852 -12.777 1.00 85.00 74 THR A O 1
ATOM 566 N N . PHE A 1 75 ? 16.675 2.926 -12.082 1.00 84.00 75 PHE A N 1
ATOM 567 C CA . PHE A 1 75 ? 18.086 2.883 -12.446 1.00 84.00 75 PHE A CA 1
ATOM 568 C C . PHE A 1 75 ? 18.834 1.805 -11.654 1.00 84.00 75 PHE A C 1
ATOM 570 O O . PHE A 1 75 ? 19.428 0.905 -12.244 1.00 84.00 75 PHE A O 1
ATOM 577 N N . GLY A 1 76 ? 18.753 1.840 -10.320 1.00 85.38 76 GLY A N 1
ATOM 578 C CA . GLY A 1 76 ? 19.468 0.895 -9.459 1.00 85.38 76 GLY A CA 1
ATOM 579 C C . GLY A 1 76 ? 18.944 -0.542 -9.543 1.00 85.38 76 GLY A C 1
ATOM 580 O O . GLY A 1 76 ? 19.715 -1.486 -9.398 1.00 85.38 76 GLY A O 1
ATOM 581 N N . GLY A 1 77 ? 17.642 -0.719 -9.776 1.00 87.81 77 GLY A N 1
ATOM 582 C CA . GLY A 1 77 ? 17.011 -2.030 -9.932 1.00 87.81 77 GLY A CA 1
ATOM 583 C C . GLY A 1 77 ? 17.010 -2.562 -11.364 1.00 87.81 77 GLY A C 1
ATOM 584 O O . GLY A 1 77 ? 16.698 -3.733 -11.555 1.00 87.81 77 GLY A O 1
ATOM 585 N N . GLN A 1 78 ? 17.317 -1.719 -12.356 1.00 89.69 78 GLN A N 1
ATOM 586 C CA . GLN A 1 78 ? 17.237 -2.020 -13.791 1.00 89.69 78 GLN A CA 1
ATOM 587 C C . GLN A 1 78 ? 15.893 -2.636 -14.219 1.00 89.69 78 GLN A C 1
ATOM 589 O O . GLN A 1 78 ? 15.820 -3.453 -15.136 1.00 89.69 78 GLN A O 1
ATOM 594 N N . MET A 1 79 ? 14.812 -2.248 -13.540 1.00 89.94 79 MET A N 1
ATOM 595 C CA . MET A 1 79 ? 13.459 -2.731 -13.802 1.00 89.94 79 MET A CA 1
ATOM 596 C C . MET A 1 79 ? 12.435 -1.608 -13.629 1.00 89.94 79 MET A C 1
ATOM 598 O O . MET A 1 79 ? 12.644 -0.720 -12.800 1.00 89.94 79 MET A O 1
ATOM 602 N N . PRO A 1 80 ? 11.293 -1.666 -14.339 1.00 89.12 80 PRO A N 1
ATOM 603 C CA . PRO A 1 80 ? 10.208 -0.714 -14.144 1.00 89.12 80 PRO A CA 1
ATOM 604 C C . PRO A 1 80 ? 9.708 -0.684 -12.694 1.00 89.12 80 PRO A C 1
ATOM 606 O O . PRO A 1 80 ? 9.480 -1.726 -12.076 1.00 89.12 80 PRO A O 1
ATOM 609 N N . VAL A 1 81 ? 9.479 0.522 -12.172 1.00 89.19 81 VAL A N 1
ATOM 610 C CA . VAL A 1 81 ? 8.935 0.745 -10.826 1.00 89.19 81 VAL A CA 1
ATOM 611 C C . VAL A 1 81 ? 7.464 1.144 -10.908 1.00 89.19 81 VAL A C 1
ATOM 613 O O . VAL A 1 81 ? 7.114 2.185 -11.469 1.00 89.19 81 VAL A O 1
ATOM 616 N N . VAL A 1 82 ? 6.597 0.343 -10.284 1.00 90.38 82 VAL A N 1
ATOM 617 C CA . VAL A 1 82 ? 5.169 0.657 -10.141 1.00 90.38 82 VAL A CA 1
ATOM 618 C C . VAL A 1 82 ? 4.976 1.653 -8.997 1.00 90.38 82 VAL A C 1
ATOM 620 O O . VAL A 1 82 ? 5.319 1.378 -7.847 1.00 90.38 82 VAL A O 1
ATOM 623 N N . LYS A 1 83 ? 4.401 2.816 -9.310 1.00 87.31 83 LYS A N 1
ATOM 624 C CA . LYS A 1 83 ? 4.164 3.912 -8.362 1.00 87.31 83 LYS A CA 1
ATOM 625 C C . LYS A 1 83 ? 2.771 3.802 -7.749 1.00 87.31 83 LYS A C 1
ATOM 627 O O . LYS A 1 83 ? 1.776 3.982 -8.445 1.00 87.31 83 LYS A O 1
ATOM 632 N N . VAL A 1 84 ? 2.700 3.519 -6.448 1.00 87.38 84 VAL A N 1
ATOM 633 C CA . VAL A 1 84 ? 1.433 3.412 -5.706 1.00 87.38 84 VAL A CA 1
ATOM 634 C C . VAL A 1 84 ? 1.454 4.350 -4.498 1.00 87.38 84 VAL A C 1
ATOM 636 O O . VAL A 1 84 ? 2.199 4.137 -3.543 1.00 87.38 84 VAL A O 1
ATOM 639 N N . GLY A 1 85 ? 0.635 5.398 -4.530 1.00 84.62 85 GLY A N 1
ATOM 640 C CA . GLY A 1 85 ? 0.504 6.377 -3.456 1.00 84.62 85 GLY A CA 1
ATOM 641 C C . GLY A 1 85 ? -0.462 5.937 -2.360 1.00 84.62 85 GLY A C 1
ATOM 642 O O . GLY A 1 85 ? -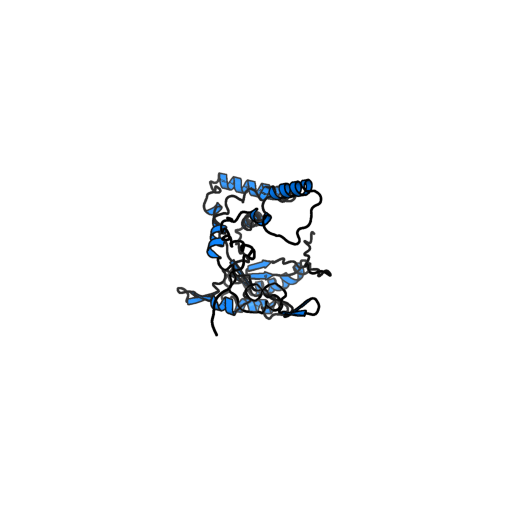1.569 5.474 -2.638 1.00 84.62 85 GLY A O 1
ATOM 643 N N . ARG A 1 86 ? -0.086 6.158 -1.095 1.00 86.19 86 ARG A N 1
ATOM 644 C CA . ARG A 1 86 ? -1.009 6.117 0.055 1.00 86.19 86 ARG A CA 1
ATOM 645 C C . ARG A 1 86 ? -1.759 7.438 0.170 1.00 86.19 86 ARG A C 1
ATOM 647 O O . ARG A 1 86 ? -1.529 8.234 1.075 1.00 86.19 86 ARG A O 1
ATOM 654 N N . MET A 1 87 ? -2.600 7.681 -0.812 1.00 77.75 87 MET A N 1
ATOM 655 C CA . MET A 1 87 ? -3.419 8.879 -0.959 1.00 77.75 87 MET A CA 1
ATOM 656 C C . MET A 1 87 ? -4.844 8.379 -1.161 1.00 77.75 87 MET A C 1
ATOM 658 O O . MET A 1 87 ? -5.125 7.219 -0.853 1.00 77.75 87 MET A O 1
ATOM 662 N N . ALA A 1 88 ? -5.760 9.164 -1.697 1.00 73.44 88 ALA A N 1
ATOM 663 C CA . ALA A 1 88 ? -6.820 8.495 -2.436 1.00 73.44 88 ALA A CA 1
ATOM 664 C C . ALA A 1 88 ? -8.103 8.161 -1.634 1.00 73.44 88 ALA A C 1
ATOM 666 O O . ALA A 1 88 ? -8.971 7.454 -2.131 1.00 73.44 88 ALA A O 1
ATOM 667 N N . GLY A 1 89 ? -8.081 8.351 -0.302 1.00 75.44 89 GLY A N 1
ATOM 668 C CA . GLY A 1 89 ? -8.918 7.557 0.622 1.00 75.44 89 GLY A CA 1
ATOM 669 C C . GLY A 1 89 ? -8.272 7.075 1.931 1.00 75.44 89 GLY A C 1
ATOM 670 O O . GLY A 1 89 ? -8.945 6.436 2.742 1.00 75.44 89 GLY A O 1
ATOM 671 N N . GLN A 1 90 ? -6.995 7.381 2.192 1.00 83.62 90 GLN A N 1
ATOM 672 C CA . GLN A 1 90 ? -6.260 6.973 3.406 1.00 83.62 90 GLN A CA 1
ATOM 673 C C . GLN A 1 90 ? -6.648 7.765 4.676 1.00 83.62 90 GLN A C 1
ATOM 675 O O . GLN A 1 90 ? -5.795 8.236 5.424 1.00 83.62 90 GLN A O 1
ATOM 680 N N . PHE A 1 91 ? -7.942 7.882 4.964 1.00 84.00 91 PHE A N 1
ATOM 681 C CA . PHE A 1 91 ? -8.442 8.702 6.073 1.00 84.00 91 PHE A CA 1
ATOM 682 C C . PHE A 1 91 ? -8.575 7.929 7.384 1.00 84.00 91 PHE A C 1
ATOM 684 O O . PHE A 1 91 ? -8.195 8.449 8.426 1.00 84.00 91 PHE A O 1
ATOM 691 N N . ALA A 1 92 ? -9.052 6.681 7.341 1.00 83.44 92 ALA A N 1
ATOM 692 C CA . ALA A 1 92 ? -9.286 5.885 8.544 1.00 83.44 92 ALA A CA 1
ATOM 693 C C . ALA A 1 92 ? -7.977 5.318 9.119 1.00 83.44 92 ALA A C 1
ATOM 695 O O . ALA A 1 92 ? -7.092 4.875 8.380 1.00 83.44 92 ALA A O 1
ATOM 696 N N . LYS A 1 93 ? -7.874 5.291 10.450 1.00 86.50 93 LYS A N 1
ATOM 697 C CA . LYS A 1 93 ? -6.705 4.821 11.202 1.00 86.50 93 LYS A CA 1
ATOM 698 C C . LYS A 1 93 ? -7.130 3.839 12.301 1.00 86.50 93 LYS A C 1
ATOM 700 O O . LYS A 1 93 ? -7.999 4.176 13.110 1.00 86.50 93 LYS A O 1
ATOM 705 N N . PRO A 1 94 ? -6.515 2.645 12.391 1.00 86.44 94 PRO A N 1
ATOM 706 C CA . PRO A 1 94 ? -6.768 1.746 13.505 1.00 86.44 94 PRO A CA 1
ATOM 707 C C . PRO A 1 94 ? -6.053 2.270 14.759 1.00 86.44 94 PRO A C 1
ATOM 709 O O . PRO A 1 94 ? -4.935 2.784 14.679 1.00 86.44 94 PRO A O 1
ATOM 712 N N . ARG A 1 95 ? -6.674 2.114 15.929 1.00 86.44 95 ARG A N 1
ATOM 713 C CA . ARG A 1 95 ? -6.102 2.503 17.228 1.00 86.44 95 ARG A CA 1
ATOM 714 C C . ARG A 1 95 ? -5.960 1.274 18.118 1.00 86.44 95 ARG A C 1
ATOM 716 O O . ARG A 1 95 ? -6.752 0.346 17.989 1.00 86.44 95 ARG A O 1
ATOM 723 N N . SER A 1 96 ? -4.922 1.257 18.956 1.00 82.75 96 SER A N 1
ATOM 724 C CA . SER A 1 96 ? -4.754 0.209 19.970 1.00 82.75 96 SER A CA 1
ATOM 725 C C . SER A 1 96 ? -5.822 0.357 21.053 1.00 82.75 96 SER A C 1
ATOM 727 O O . SER A 1 96 ? -6.534 -0.597 21.328 1.00 82.75 96 SER A O 1
ATOM 729 N N . GLU A 1 97 ? -6.000 1.581 21.557 1.00 86.38 97 GLU A N 1
ATOM 730 C CA . GLU A 1 97 ? -7.018 1.898 22.554 1.00 86.38 97 GLU A CA 1
ATOM 731 C C . GLU A 1 97 ? -8.243 2.580 21.925 1.00 86.38 97 GLU A C 1
ATOM 733 O O . GLU A 1 97 ? -8.103 3.356 20.971 1.00 86.38 97 GLU A O 1
ATOM 738 N N . PRO A 1 98 ? -9.461 2.300 22.427 1.00 85.81 98 PRO A N 1
ATOM 739 C CA . PRO A 1 98 ? -10.683 2.941 21.948 1.00 85.81 98 PRO A CA 1
ATOM 740 C C . PRO A 1 98 ? -10.873 4.369 22.482 1.00 85.81 98 PRO A C 1
ATOM 742 O O . PRO A 1 98 ? -11.614 5.144 21.868 1.00 85.81 98 PRO A O 1
ATOM 745 N N . PHE A 1 99 ? -10.221 4.708 23.596 1.00 89.00 99 PHE A N 1
ATOM 746 C CA . PHE A 1 99 ? -10.287 6.014 24.245 1.00 89.00 99 PHE A CA 1
ATOM 747 C C . PHE A 1 99 ? -8.886 6.580 24.467 1.00 89.00 99 PHE A C 1
ATOM 749 O O . PHE A 1 99 ? -7.921 5.844 24.645 1.00 89.00 99 PHE A O 1
ATOM 756 N N . GLU A 1 100 ? -8.798 7.901 24.452 1.00 87.31 100 GLU A N 1
ATOM 757 C CA . GLU A 1 100 ? -7.626 8.677 24.827 1.00 87.31 100 GLU A CA 1
ATOM 758 C C . GLU A 1 100 ? -7.971 9.481 26.083 1.00 87.31 100 GLU A C 1
ATOM 760 O O . GLU A 1 100 ? -9.090 9.988 26.214 1.00 87.31 100 GLU A O 1
ATOM 765 N N . GLU A 1 101 ? -7.030 9.558 27.018 1.00 90.62 101 GLU A N 1
ATOM 766 C CA . GLU A 1 101 ? -7.203 10.264 28.283 1.00 90.62 101 GLU A CA 1
ATOM 767 C C . GLU A 1 101 ? -6.142 11.356 28.409 1.00 90.62 101 GLU A C 1
ATOM 769 O O . GLU A 1 101 ? -4.954 11.098 28.211 1.00 90.62 101 GLU A O 1
ATOM 774 N N . LYS A 1 102 ? -6.583 12.583 28.692 1.00 87.25 102 LYS A N 1
ATOM 775 C CA . LYS A 1 102 ? -5.734 13.762 28.899 1.00 87.25 102 LYS A CA 1
ATOM 776 C C . LYS A 1 102 ? -6.299 14.565 30.058 1.00 87.25 102 LYS A C 1
ATOM 778 O O . LYS A 1 102 ? -7.494 14.849 30.069 1.00 87.25 102 LYS A O 1
ATOM 783 N N . ASP A 1 103 ? -5.452 14.893 31.031 1.00 88.75 103 ASP A N 1
ATOM 784 C CA . ASP A 1 103 ? -5.812 15.701 32.205 1.00 88.75 103 ASP A CA 1
ATOM 785 C C . ASP A 1 103 ? -7.075 15.199 32.943 1.00 88.75 103 ASP A C 1
ATOM 787 O O . ASP A 1 103 ? -7.914 15.980 33.390 1.00 88.75 103 ASP A O 1
ATOM 791 N N . GLY A 1 104 ? -7.242 13.872 33.037 1.00 89.56 104 GLY A N 1
ATOM 792 C CA . GLY A 1 104 ? -8.392 13.218 33.681 1.00 89.56 104 GLY A CA 1
ATOM 793 C C . GLY A 1 104 ? -9.691 13.210 32.862 1.00 89.56 104 GLY A C 1
ATOM 794 O O . GLY A 1 104 ? -10.707 12.687 33.321 1.00 89.56 104 GLY A O 1
ATOM 795 N N . VAL A 1 105 ? -9.686 13.759 31.644 1.00 89.50 105 VAL A N 1
ATOM 796 C CA . VAL A 1 105 ? -10.812 13.699 30.705 1.00 89.50 105 VAL A CA 1
ATOM 797 C C . VAL A 1 105 ? -10.600 12.534 29.744 1.00 89.50 105 VAL A C 1
ATOM 799 O O . VAL A 1 105 ? -9.551 12.432 29.114 1.00 89.50 105 VAL A O 1
ATOM 802 N N . LYS A 1 106 ? -11.611 11.672 29.595 1.00 91.81 106 LYS A N 1
ATOM 803 C CA . LYS A 1 106 ? -11.579 10.487 28.725 1.00 91.81 106 LYS A CA 1
ATOM 804 C C . LYS A 1 106 ? -12.503 10.666 27.522 1.00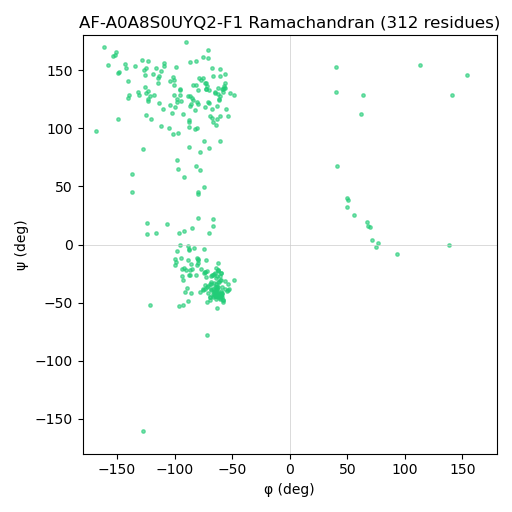 91.81 106 LYS A C 1
ATOM 806 O O . LYS A 1 106 ? -13.718 10.752 27.686 1.00 91.81 106 LYS A O 1
ATOM 811 N N . LEU A 1 107 ? -11.943 10.675 26.313 1.00 89.88 107 LEU A N 1
ATOM 812 C CA . LEU A 1 107 ? -12.685 10.853 25.056 1.00 89.88 107 LEU A CA 1
ATOM 813 C C . LEU A 1 107 ? -12.359 9.748 24.042 1.00 89.88 107 LEU A C 1
ATOM 815 O O . LEU A 1 107 ? -11.321 9.097 24.153 1.00 89.88 107 LEU A O 1
ATOM 819 N N . PRO A 1 108 ? -13.229 9.488 23.046 1.00 87.56 108 PRO A N 1
ATOM 820 C CA . PRO A 1 108 ? -12.929 8.532 21.985 1.00 87.56 108 PRO A CA 1
ATOM 821 C C . PRO A 1 108 ? -11.631 8.890 21.260 1.00 87.56 108 PRO A C 1
ATOM 823 O O . PRO A 1 108 ? -11.426 10.042 20.878 1.00 87.56 108 PRO A O 1
ATOM 826 N N . SER A 1 109 ? -10.774 7.901 21.016 1.00 89.69 109 SER A N 1
ATOM 827 C CA . SER A 1 109 ? -9.545 8.130 20.258 1.00 89.69 109 SER A CA 1
ATOM 828 C C . SER A 1 109 ? -9.856 8.625 18.845 1.00 89.69 109 SER A C 1
ATOM 830 O O . SER A 1 109 ? -10.809 8.173 18.203 1.00 89.69 109 SER A O 1
ATOM 832 N N . TYR A 1 110 ? -9.012 9.510 18.318 1.00 87.31 110 TYR A N 1
ATOM 833 C CA . TYR A 1 110 ? -9.058 9.890 16.907 1.00 87.31 110 TYR A CA 1
ATOM 834 C C . TYR A 1 110 ? -8.805 8.671 16.001 1.00 87.31 110 TYR A C 1
ATOM 836 O O . TYR A 1 110 ? -7.793 7.977 16.136 1.00 87.31 110 TYR A O 1
ATOM 844 N N . LYS A 1 111 ? -9.728 8.400 15.079 1.00 86.44 111 LYS A N 1
ATOM 845 C CA . LYS A 1 111 ? -9.729 7.249 14.163 1.00 86.44 111 LYS A CA 1
ATOM 846 C C . LYS A 1 111 ? -9.610 7.665 12.699 1.00 86.44 111 LYS A C 1
ATOM 848 O O . LYS A 1 111 ? -9.745 6.809 11.829 1.00 86.44 111 LYS A O 1
ATOM 853 N N . GLY A 1 112 ? -9.321 8.934 12.423 1.00 85.00 112 GLY A N 1
ATOM 854 C CA . GLY A 1 112 ? -9.223 9.448 11.063 1.00 85.00 112 GLY A CA 1
ATOM 855 C C . GLY A 1 112 ? -10.320 10.440 10.710 1.00 85.00 112 GLY A C 1
ATOM 856 O O . GLY A 1 112 ? -11.425 10.355 11.239 1.00 85.00 112 GLY A O 1
ATOM 857 N N . ASP A 1 113 ? -10.030 11.325 9.759 1.00 82.81 113 ASP A N 1
ATOM 858 C CA . ASP A 1 113 ? -10.896 12.463 9.407 1.00 82.81 113 ASP A CA 1
ATOM 859 C C . ASP A 1 113 ? -12.260 12.048 8.839 1.00 82.81 113 ASP A C 1
ATOM 861 O O . ASP A 1 113 ? -13.221 12.813 8.870 1.00 82.81 113 ASP A O 1
ATOM 865 N N . ASN A 1 114 ? -12.375 10.815 8.338 1.00 76.81 114 ASN A N 1
ATOM 866 C CA . ASN A 1 114 ? -13.646 10.248 7.889 1.00 76.81 114 ASN A CA 1
ATOM 867 C C . ASN A 1 114 ? -14.490 9.642 9.027 1.00 76.81 114 ASN A C 1
ATOM 869 O O . ASN A 1 114 ? -15.601 9.174 8.767 1.00 76.81 114 ASN A O 1
ATOM 873 N N . ILE A 1 115 ? -13.982 9.640 10.265 1.00 81.44 115 ILE A N 1
ATOM 874 C CA . ILE A 1 115 ? -14.640 9.104 11.465 1.00 81.44 115 ILE A CA 1
ATOM 875 C C . ILE A 1 115 ? -14.797 10.187 12.542 1.00 81.44 115 ILE A C 1
ATOM 877 O O . ILE A 1 115 ? -15.893 10.378 13.054 1.00 81.44 115 ILE A O 1
ATOM 881 N N . ASN A 1 116 ? -13.749 10.906 12.927 1.00 82.19 116 ASN A N 1
ATOM 882 C CA . ASN A 1 116 ? -13.840 11.997 13.903 1.00 82.19 116 ASN A CA 1
ATOM 883 C C . ASN A 1 116 ? -12.734 13.032 13.699 1.00 82.19 116 ASN A C 1
ATOM 885 O O . ASN A 1 116 ? -11.736 12.756 13.045 1.00 82.19 116 ASN A O 1
ATOM 889 N N . GLY A 1 117 ? -12.930 14.225 14.267 1.00 81.44 117 GLY A N 1
ATOM 890 C CA . GLY A 1 117 ? -11.896 15.257 14.309 1.00 81.44 117 GLY A CA 1
ATOM 891 C C . GLY A 1 117 ? -10.720 14.851 15.199 1.00 81.44 117 GLY A C 1
ATOM 892 O O . GLY A 1 117 ? -10.882 14.088 16.152 1.00 81.44 117 GLY A O 1
ATOM 893 N N . ASP A 1 118 ? -9.540 15.367 14.878 1.00 83.56 118 ASP A N 1
ATOM 894 C CA . ASP A 1 118 ? -8.290 15.177 15.623 1.00 83.56 118 ASP A CA 1
ATOM 895 C C . ASP A 1 118 ? -8.247 15.972 16.938 1.00 83.56 118 ASP A C 1
ATOM 897 O O . ASP A 1 118 ? -7.549 15.595 17.880 1.00 83.56 118 ASP A O 1
ATOM 901 N N . ALA A 1 119 ? -9.030 17.046 17.028 1.00 86.00 119 ALA A N 1
ATOM 902 C CA . ALA A 1 119 ? -9.144 17.854 18.231 1.00 86.00 119 ALA A CA 1
ATOM 903 C C . ALA A 1 119 ? -9.709 17.043 19.416 1.00 86.00 119 ALA A C 1
ATOM 905 O O . ALA A 1 119 ? -10.779 16.437 19.321 1.00 86.00 119 ALA A O 1
ATOM 906 N N . PHE A 1 120 ? -9.029 17.093 20.566 1.00 87.06 120 PHE A N 1
ATOM 907 C CA . PHE A 1 120 ? -9.450 16.425 21.802 1.00 87.06 120 PHE A CA 1
ATOM 908 C C . PHE A 1 120 ? -10.562 17.218 22.505 1.00 87.06 120 PHE A C 1
ATOM 910 O O . PHE A 1 120 ? -10.312 18.011 23.410 1.00 87.06 120 PHE A O 1
ATOM 917 N N . ASN A 1 121 ? -11.800 17.072 22.034 1.00 86.69 121 ASN A N 1
ATOM 918 C CA . ASN A 1 121 ? -12.975 17.703 22.630 1.00 86.69 121 ASN A CA 1
ATOM 919 C C . ASN A 1 121 ? -14.244 16.867 22.398 1.00 86.69 121 ASN A C 1
ATOM 921 O O . ASN A 1 121 ? -14.285 15.986 21.539 1.00 86.69 121 ASN A O 1
ATOM 925 N N . GLU A 1 122 ? -15.308 17.181 23.135 1.00 82.50 122 GLU A N 1
ATOM 926 C CA . GLU A 1 122 ? -16.590 16.465 23.072 1.00 82.50 122 GLU A CA 1
ATOM 927 C C . GLU A 1 122 ? -17.287 16.526 21.705 1.00 82.50 122 GLU A C 1
ATOM 929 O O . GLU A 1 122 ? -18.189 15.734 21.450 1.00 82.50 122 GLU A O 1
ATOM 934 N N . LYS A 1 123 ? -16.899 17.439 20.804 1.00 80.81 123 LYS A N 1
ATOM 935 C CA . LYS A 1 123 ? -17.483 17.537 19.456 1.00 80.81 123 LYS A CA 1
ATOM 936 C C . LYS A 1 123 ? -16.883 16.515 18.490 1.00 80.81 123 LYS A C 1
ATOM 938 O O . LYS A 1 123 ? -17.513 16.212 17.478 1.00 80.81 123 LYS A O 1
ATOM 943 N N . SER A 1 124 ? -15.726 15.935 18.808 1.00 78.31 124 SER A N 1
ATOM 944 C CA . SER A 1 124 ? -15.031 14.918 18.002 1.00 78.31 124 SER A CA 1
ATOM 945 C C . SER A 1 124 ? -15.628 13.512 18.177 1.00 78.31 124 SER A C 1
ATOM 947 O O . SER A 1 124 ? -14.920 12.510 18.310 1.00 78.31 124 SER A O 1
ATOM 949 N N . ILE A 1 125 ? -16.960 13.428 18.173 1.00 76.88 125 ILE A N 1
ATOM 950 C CA . ILE A 1 125 ? -17.706 12.173 18.304 1.00 76.88 125 ILE A CA 1
ATOM 951 C C . ILE A 1 125 ? -17.582 11.373 16.997 1.00 76.88 125 ILE A C 1
ATOM 953 O O . ILE A 1 125 ? -17.809 11.942 15.926 1.00 76.88 125 ILE A O 1
ATOM 957 N N . PRO A 1 126 ? -17.294 10.058 17.054 1.00 78.44 126 PRO A N 1
ATOM 958 C CA . PRO A 1 126 ? -17.249 9.198 15.875 1.00 78.44 126 PRO A CA 1
ATOM 959 C C . PRO A 1 126 ? -18.552 9.221 15.064 1.00 78.44 126 PRO A C 1
ATOM 961 O O . PRO A 1 126 ? -19.602 8.796 15.549 1.00 78.44 126 PRO A O 1
ATOM 964 N N . ARG A 1 127 ? -18.485 9.692 13.817 1.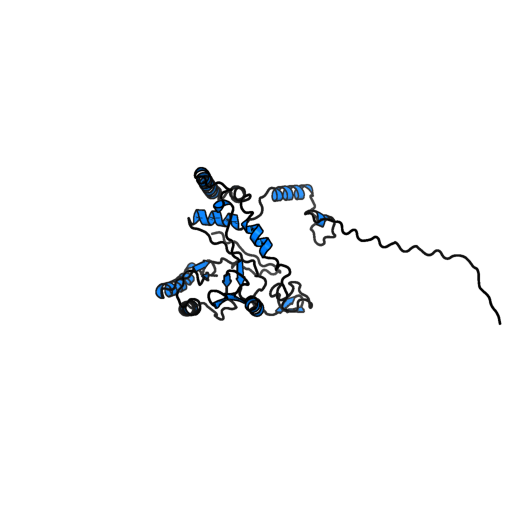00 72.75 127 ARG A N 1
ATOM 965 C CA . ARG A 1 127 ? -19.558 9.655 12.813 1.00 72.75 127 ARG A CA 1
ATOM 966 C C . ARG A 1 127 ? -18.938 9.521 11.423 1.00 72.75 127 ARG A C 1
ATOM 968 O O . ARG A 1 127 ? -17.846 10.015 11.178 1.00 72.75 127 ARG A O 1
ATOM 975 N N . LEU A 1 128 ? -19.627 8.864 10.493 1.00 69.62 128 LEU A N 1
ATOM 976 C CA . LEU A 1 128 ? -19.147 8.819 9.112 1.00 69.62 128 LEU A CA 1
ATOM 977 C C . LEU A 1 128 ? -19.238 10.225 8.506 1.00 69.62 128 LEU A C 1
ATOM 979 O O . LEU A 1 128 ? -20.336 10.760 8.355 1.00 69.62 128 LEU A O 1
ATOM 983 N N . HIS A 1 129 ? -18.096 10.801 8.146 1.00 68.88 129 HIS A N 1
ATOM 984 C CA . HIS A 1 129 ? -18.024 12.096 7.477 1.00 68.88 129 HIS A CA 1
ATOM 985 C C . HIS A 1 129 ? -17.499 11.925 6.055 1.00 68.88 129 HIS A C 1
ATOM 987 O O . HIS A 1 129 ? -16.637 11.085 5.788 1.00 68.88 129 HIS A O 1
ATOM 993 N N . ARG A 1 130 ? -18.006 12.750 5.132 1.00 63.62 130 ARG A N 1
ATOM 994 C CA . ARG A 1 130 ? -17.373 12.906 3.823 1.00 63.62 130 ARG A CA 1
ATOM 995 C C . ARG A 1 130 ? -16.051 13.652 4.042 1.00 63.62 130 ARG A C 1
ATOM 997 O O . ARG A 1 130 ? -16.105 14.763 4.568 1.00 63.62 130 ARG A O 1
ATOM 1004 N N . PRO A 1 131 ? -14.894 13.090 3.654 1.00 58.75 131 PRO A N 1
ATOM 1005 C CA . PRO A 1 131 ? -13.634 13.817 3.725 1.00 58.75 131 PRO A CA 1
ATOM 1006 C C . PRO A 1 131 ? -13.740 15.107 2.906 1.00 58.75 131 PRO A C 1
ATOM 1008 O O . PRO A 1 131 ? -14.239 15.083 1.778 1.00 58.75 131 PRO A O 1
ATOM 1011 N N . SER A 1 132 ? -13.271 16.229 3.448 1.00 52.94 132 SER A N 1
ATOM 1012 C CA . SER A 1 132 ? -13.218 17.515 2.735 1.00 52.94 132 SER A CA 1
ATOM 1013 C C . SER A 1 132 ? -12.313 17.461 1.494 1.00 52.94 132 SER A C 1
ATOM 1015 O O . SER A 1 132 ? -12.507 18.233 0.561 1.00 52.94 132 SER A O 1
ATOM 1017 N N . THR A 1 133 ? -11.383 16.504 1.449 1.00 50.62 133 THR A N 1
ATOM 1018 C CA . THR A 1 133 ? -10.381 16.276 0.395 1.00 50.62 133 THR A CA 1
ATOM 1019 C C . THR A 1 133 ? -10.811 15.313 -0.721 1.00 50.62 133 THR A C 1
ATOM 1021 O O . THR A 1 133 ? -9.979 14.923 -1.530 1.00 50.62 133 THR A O 1
ATOM 1024 N N . PHE A 1 134 ? -12.093 14.938 -0.824 1.00 48.91 134 PHE A N 1
ATOM 1025 C CA . PHE A 1 134 ? -12.608 13.979 -1.827 1.00 48.91 134 PHE A CA 1
ATOM 1026 C C . PHE A 1 134 ? -12.554 14.447 -3.304 1.00 48.91 134 PHE A C 1
ATOM 1028 O O . PHE A 1 134 ? -13.249 13.901 -4.160 1.00 48.91 134 PHE A O 1
ATOM 1035 N N . SER A 1 135 ? -11.791 15.489 -3.631 1.00 47.59 135 SER A N 1
ATOM 1036 C CA . SER A 1 135 ? -11.597 16.005 -4.990 1.00 47.59 135 SER A CA 1
ATOM 1037 C C . SER A 1 135 ? -10.301 15.449 -5.592 1.00 47.59 135 SER A C 1
ATOM 1039 O O . SER A 1 135 ? -9.343 16.183 -5.817 1.00 47.59 135 SER A O 1
ATOM 1041 N N . GLU A 1 136 ? -10.241 14.136 -5.799 1.00 52.84 136 GLU A N 1
ATOM 1042 C CA . GLU A 1 136 ? -9.010 13.429 -6.184 1.00 52.84 136 GLU A CA 1
ATOM 1043 C C . GLU A 1 136 ? -8.716 13.282 -7.689 1.00 52.84 136 GLU A C 1
ATOM 1045 O O . GLU A 1 136 ? -7.531 13.168 -8.005 1.00 52.84 136 GLU A O 1
ATOM 1050 N N . PRO A 1 137 ? -9.675 13.355 -8.642 1.00 50.62 137 PRO A N 1
ATOM 1051 C CA . PRO A 1 137 ? -9.320 13.229 -10.060 1.00 50.62 137 PRO A CA 1
ATOM 1052 C C . PRO A 1 137 ? -8.374 14.344 -10.529 1.00 50.62 137 PRO A C 1
ATOM 1054 O O . PRO A 1 137 ? -7.372 14.076 -11.180 1.00 50.62 137 PRO A O 1
ATOM 1057 N N . LEU A 1 138 ? -8.644 15.589 -10.115 1.00 45.34 138 LEU A N 1
ATOM 1058 C CA . LEU A 1 138 ? -7.902 16.768 -10.570 1.00 45.34 138 LEU A CA 1
ATOM 1059 C C . LEU A 1 138 ? -6.464 16.811 -10.034 1.00 45.34 138 LEU A C 1
ATOM 1061 O O . LEU A 1 138 ? -5.562 17.276 -10.724 1.00 45.34 138 LEU A O 1
ATOM 1065 N N . LEU A 1 139 ? -6.245 16.323 -8.808 1.00 50.25 139 LEU A N 1
ATOM 1066 C CA . LEU A 1 139 ? -4.912 16.305 -8.218 1.00 50.25 139 LEU A CA 1
ATOM 1067 C C . LEU A 1 139 ? -4.051 15.245 -8.919 1.00 50.25 139 LEU A C 1
ATOM 1069 O O . LEU A 1 139 ? -2.958 15.564 -9.369 1.00 50.25 139 LEU A O 1
ATOM 1073 N N . LEU A 1 140 ? -4.550 14.013 -9.082 1.00 51.41 140 LEU A N 1
ATOM 1074 C CA . LEU A 1 140 ? -3.791 12.936 -9.729 1.00 51.41 140 LEU A CA 1
ATOM 1075 C C . LEU A 1 140 ? -3.464 13.216 -11.199 1.00 51.41 140 LEU A C 1
ATOM 1077 O O . LEU A 1 140 ? -2.366 12.889 -11.645 1.00 51.41 140 LEU A O 1
ATOM 1081 N N . GLU A 1 141 ? -4.379 13.839 -11.938 1.00 50.31 141 GLU A N 1
ATOM 1082 C CA . GLU A 1 141 ? -4.139 14.206 -13.334 1.00 50.31 141 GLU A CA 1
ATOM 1083 C C . GLU A 1 141 ? -3.027 15.264 -13.445 1.00 50.31 141 GLU A C 1
ATOM 1085 O O . GLU A 1 141 ? -2.098 15.094 -14.240 1.00 50.31 141 GLU A O 1
ATOM 1090 N N . ALA A 1 142 ? -3.013 16.251 -12.538 1.00 49.62 142 ALA A N 1
ATOM 1091 C CA . ALA A 1 142 ? -1.910 17.205 -12.395 1.00 49.62 142 ALA A CA 1
ATOM 1092 C C . ALA A 1 142 ? -0.584 16.534 -11.972 1.00 49.62 142 ALA A C 1
ATOM 1094 O O . ALA A 1 142 ? 0.478 16.914 -12.464 1.00 49.62 142 ALA A O 1
ATOM 1095 N N . PHE A 1 143 ? -0.629 15.497 -11.123 1.00 52.81 143 PHE A N 1
ATOM 1096 C CA . PHE A 1 143 ? 0.547 14.690 -10.758 1.00 52.81 143 PHE A CA 1
ATOM 1097 C C . PHE A 1 143 ? 1.083 13.855 -11.932 1.00 52.81 143 PHE A C 1
ATOM 1099 O O . PHE A 1 143 ? 2.263 13.529 -11.927 1.00 52.81 143 PHE A O 1
ATOM 1106 N N . SER A 1 144 ? 0.259 13.496 -12.921 1.00 54.44 144 SER A N 1
ATOM 1107 C CA . SER A 1 144 ? 0.689 12.676 -14.066 1.00 54.44 144 SER A CA 1
ATOM 1108 C C . SER A 1 144 ? 1.276 13.492 -15.225 1.00 54.44 144 SER A C 1
ATOM 1110 O O . SER A 1 144 ? 2.103 12.968 -15.968 1.00 54.44 144 SER A O 1
ATOM 1112 N N . GLN A 1 145 ? 0.867 14.762 -15.357 1.00 51.28 145 GLN A N 1
ATOM 1113 C CA . GLN A 1 145 ? 1.228 15.648 -16.473 1.00 51.28 145 GLN A CA 1
ATOM 1114 C C . GLN A 1 145 ? 2.369 16.635 -16.152 1.00 51.28 145 GLN A C 1
ATOM 1116 O O . GLN A 1 145 ? 2.902 17.249 -17.067 1.00 51.28 145 GLN A O 1
ATOM 1121 N N . GLY A 1 146 ? 2.760 16.799 -14.879 1.00 47.09 146 GLY A N 1
ATOM 1122 C CA . GLY A 1 146 ? 3.740 17.810 -14.439 1.00 47.09 146 GLY A CA 1
ATOM 1123 C C . GLY A 1 146 ? 5.134 17.294 -14.052 1.00 47.09 146 GLY A C 1
ATOM 1124 O O . GLY A 1 146 ? 5.848 17.986 -13.331 1.00 47.09 146 GLY A O 1
ATOM 1125 N N . LEU A 1 147 ? 5.524 16.077 -14.453 1.00 47.75 147 LEU A N 1
ATOM 1126 C CA . LEU A 1 147 ? 6.787 15.454 -14.011 1.00 47.75 147 LEU A CA 1
ATOM 1127 C C . LEU A 1 147 ? 8.055 15.933 -14.739 1.00 47.75 147 LEU A C 1
ATOM 1129 O O . LEU A 1 147 ? 9.148 15.596 -14.282 1.00 47.75 147 LEU A O 1
ATOM 1133 N N . SER A 1 148 ? 7.945 16.656 -15.858 1.00 47.50 148 SER A N 1
ATOM 1134 C CA . SER A 1 148 ? 9.096 16.932 -16.733 1.00 47.50 148 SER A CA 1
ATOM 1135 C C . SER A 1 148 ? 10.127 17.869 -16.103 1.00 47.50 148 SER A C 1
ATOM 1137 O O . SER A 1 148 ? 11.324 17.628 -16.222 1.00 47.50 148 SER A O 1
ATOM 1139 N N . ASP A 1 149 ? 9.702 18.902 -15.377 1.00 43.12 149 ASP A N 1
ATOM 1140 C CA . ASP A 1 149 ? 10.606 20.031 -15.103 1.00 43.12 149 ASP A CA 1
ATOM 1141 C C . ASP A 1 149 ? 11.500 19.828 -13.866 1.00 43.12 149 ASP A C 1
ATOM 1143 O O . ASP A 1 149 ? 12.521 20.499 -13.709 1.00 43.12 149 ASP A O 1
ATOM 1147 N N . HIS A 1 150 ? 11.164 18.872 -12.994 1.00 46.72 150 HIS A N 1
ATOM 1148 C CA . HIS A 1 150 ? 11.840 18.694 -11.702 1.00 46.72 150 HIS A CA 1
ATOM 1149 C C . HIS A 1 150 ? 12.894 17.575 -11.670 1.00 46.72 150 HIS A C 1
ATOM 1151 O O . HIS A 1 150 ? 13.797 17.612 -10.835 1.00 46.72 150 HIS A O 1
ATOM 1157 N N . LEU A 1 151 ? 12.875 16.644 -12.632 1.00 46.69 151 LEU A N 1
ATOM 1158 C CA . LEU A 1 151 ? 13.744 15.457 -12.638 1.00 46.69 151 LEU A CA 1
ATOM 1159 C C . LEU A 1 151 ? 15.254 15.762 -12.639 1.00 46.69 151 LEU A C 1
ATOM 1161 O O . LEU A 1 151 ? 16.027 14.987 -12.076 1.00 46.69 151 LEU A O 1
ATOM 1165 N N . ARG A 1 152 ? 15.687 16.886 -13.229 1.00 42.38 152 ARG A N 1
ATOM 1166 C CA . ARG A 1 152 ? 17.115 17.253 -13.319 1.00 42.38 152 ARG A CA 1
ATOM 1167 C C . ARG A 1 152 ? 17.676 17.901 -12.044 1.00 42.38 152 ARG A C 1
ATOM 1169 O O . ARG A 1 152 ? 18.872 17.796 -11.793 1.00 42.38 152 ARG A O 1
ATOM 1176 N N . PHE A 1 153 ? 16.852 18.550 -11.218 1.00 40.56 153 PHE A N 1
ATOM 1177 C CA . PHE A 1 153 ? 17.354 19.379 -10.110 1.00 40.56 153 PHE A CA 1
ATOM 1178 C C . PHE A 1 153 ? 17.595 18.604 -8.805 1.00 40.56 153 PHE A C 1
ATOM 1180 O O . PHE A 1 153 ? 18.464 18.981 -8.018 1.00 40.56 153 PHE A O 1
ATOM 1187 N N . PHE A 1 154 ? 16.884 17.496 -8.576 1.00 45.72 154 PHE A N 1
ATOM 1188 C CA . PHE A 1 154 ? 17.015 16.707 -7.344 1.00 45.72 154 PHE A CA 1
ATOM 1189 C C . PHE A 1 154 ? 18.308 15.892 -7.271 1.00 45.72 154 PHE A C 1
ATOM 1191 O O . PHE A 1 154 ? 18.930 15.790 -6.210 1.00 45.72 154 PHE A O 1
ATOM 1198 N N . VAL A 1 155 ? 18.732 15.339 -8.408 1.00 45.31 155 VAL A N 1
ATOM 1199 C CA . VAL A 1 155 ? 19.895 14.452 -8.511 1.00 45.31 155 VAL A CA 1
ATOM 1200 C C . VAL A 1 155 ? 21.162 15.129 -7.959 1.00 45.31 155 VAL A C 1
ATOM 1202 O O . VAL A 1 155 ? 21.985 14.484 -7.318 1.00 45.31 155 VAL A O 1
ATOM 1205 N N . ILE A 1 156 ? 21.267 16.454 -8.069 1.00 44.09 156 ILE A N 1
ATOM 1206 C CA . ILE A 1 156 ? 22.465 17.215 -7.691 1.00 44.09 156 ILE A CA 1
ATOM 1207 C C . ILE A 1 156 ? 22.406 17.746 -6.238 1.00 44.09 156 ILE A C 1
ATOM 1209 O O . ILE A 1 156 ? 23.447 18.014 -5.638 1.00 44.09 156 ILE A O 1
ATOM 1213 N N . GLY A 1 157 ? 21.218 17.867 -5.629 1.00 45.34 157 GLY A N 1
ATOM 1214 C CA . GLY A 1 157 ? 21.021 18.691 -4.427 1.00 45.34 157 GLY A CA 1
ATOM 1215 C C . GLY A 1 157 ? 21.226 18.025 -3.058 1.00 45.34 157 GLY A C 1
ATOM 1216 O O . GLY A 1 157 ? 21.713 18.685 -2.142 1.00 45.34 157 GLY A O 1
ATOM 1217 N N . ILE A 1 158 ? 20.848 16.753 -2.857 1.00 48.69 158 ILE A N 1
ATOM 1218 C CA . ILE A 1 158 ? 20.639 16.250 -1.475 1.00 48.69 158 ILE A CA 1
ATOM 1219 C C . ILE A 1 158 ? 21.811 15.460 -0.870 1.00 48.69 158 ILE A C 1
ATOM 1221 O O . ILE A 1 158 ? 21.868 15.311 0.350 1.00 48.69 158 ILE A O 1
ATOM 1225 N N . PHE A 1 159 ? 22.814 14.983 -1.611 1.00 49.81 159 PHE A N 1
ATOM 1226 C CA . PHE A 1 159 ? 23.799 14.106 -0.966 1.00 49.81 159 PHE A CA 1
ATOM 1227 C C . PHE A 1 159 ? 25.205 14.185 -1.539 1.00 49.81 159 PHE A C 1
ATOM 1229 O O . PHE A 1 159 ? 25.507 13.517 -2.519 1.00 49.81 159 PHE A O 1
ATOM 1236 N N . ILE A 1 160 ? 26.122 14.799 -0.780 1.00 51.62 160 ILE A N 1
ATOM 1237 C CA . ILE A 1 160 ? 27.574 14.552 -0.900 1.00 51.62 160 ILE A CA 1
ATOM 1238 C C . ILE A 1 160 ? 27.868 13.034 -0.918 1.00 51.62 160 ILE A C 1
ATOM 1240 O O . ILE A 1 160 ? 28.786 12.581 -1.585 1.00 51.62 160 ILE A O 1
ATOM 1244 N N . ARG A 1 161 ? 27.042 12.219 -0.240 1.00 57.12 161 ARG A N 1
ATOM 1245 C CA . ARG A 1 161 ? 27.169 10.750 -0.205 1.00 57.12 161 ARG A CA 1
ATOM 1246 C C . ARG A 1 161 ? 26.637 9.983 -1.419 1.00 57.12 161 ARG A C 1
ATOM 1248 O O . ARG A 1 161 ? 26.964 8.810 -1.532 1.00 57.12 161 ARG A O 1
ATOM 1255 N N . TYR A 1 162 ? 25.821 10.582 -2.282 1.00 67.00 162 TYR A N 1
ATOM 1256 C CA . TYR A 1 162 ? 25.256 9.892 -3.452 1.00 67.00 162 TYR A CA 1
ATOM 1257 C C . TYR A 1 162 ? 25.577 10.613 -4.764 1.00 67.00 162 TYR A C 1
ATOM 1259 O O . TYR A 1 162 ? 24.926 10.342 -5.766 1.00 67.00 162 TYR A O 1
ATOM 1267 N N . GLN A 1 163 ? 26.585 11.496 -4.776 1.00 70.50 163 GLN A N 1
ATOM 1268 C CA . GLN A 1 163 ? 27.001 12.225 -5.980 1.00 70.50 163 GLN A CA 1
ATOM 1269 C C . GLN A 1 163 ? 27.355 11.291 -7.143 1.00 70.50 163 GLN A C 1
ATOM 1271 O O . GLN A 1 163 ? 26.996 11.578 -8.275 1.00 70.50 163 GLN A O 1
ATOM 1276 N N . GLU A 1 164 ? 27.997 10.153 -6.874 1.00 77.88 164 GLU A N 1
ATOM 1277 C CA . GLU A 1 164 ? 28.339 9.173 -7.915 1.00 77.88 164 GLU A CA 1
ATOM 1278 C C . GLU A 1 164 ? 27.096 8.521 -8.532 1.00 77.88 164 GLU A C 1
ATOM 1280 O O . GLU A 1 164 ? 26.979 8.420 -9.753 1.00 77.88 164 GLU A O 1
ATOM 1285 N N . LEU A 1 165 ? 26.137 8.110 -7.694 1.00 77.25 165 LEU A N 1
ATOM 1286 C CA . LEU A 1 165 ? 24.871 7.543 -8.161 1.00 77.25 165 LEU A CA 1
ATOM 1287 C C . LEU A 1 165 ? 24.086 8.580 -8.962 1.00 77.25 165 LEU A C 1
ATOM 1289 O O . LEU A 1 165 ? 23.543 8.276 -10.018 1.00 77.25 165 LEU A O 1
ATOM 1293 N N . ALA A 1 166 ? 24.054 9.805 -8.454 1.00 74.06 166 ALA A N 1
ATOM 1294 C CA . ALA A 1 166 ? 23.427 10.928 -9.109 1.00 74.06 166 ALA A CA 1
ATOM 1295 C C . ALA A 1 166 ? 24.026 11.189 -10.496 1.00 74.06 166 ALA A C 1
ATOM 1297 O O . ALA A 1 166 ? 23.299 11.259 -11.483 1.00 74.06 166 ALA A O 1
ATOM 1298 N N . HIS A 1 167 ? 25.353 11.244 -10.579 1.00 78.06 167 HIS A N 1
ATOM 1299 C CA . HIS A 1 167 ? 26.066 11.398 -11.839 1.00 78.06 167 HIS A CA 1
ATOM 1300 C C . HIS A 1 167 ? 25.768 10.251 -12.811 1.00 78.06 167 HIS A C 1
ATOM 1302 O O . HIS A 1 167 ? 25.479 10.496 -13.974 1.00 78.06 167 HIS A O 1
ATOM 1308 N N . SER A 1 168 ? 25.732 9.010 -12.323 1.00 82.62 168 SER A N 1
ATOM 1309 C CA . SER A 1 168 ? 25.427 7.840 -13.158 1.00 82.62 168 SER A CA 1
ATOM 1310 C C . SER A 1 168 ? 23.999 7.878 -13.725 1.00 82.62 168 SER A C 1
ATOM 1312 O O . SER A 1 168 ? 23.762 7.466 -14.860 1.00 82.62 168 SER A O 1
ATOM 1314 N N . VAL A 1 169 ? 23.033 8.375 -12.943 1.00 80.31 169 VAL A N 1
ATOM 1315 C CA . VAL A 1 169 ? 21.655 8.590 -13.415 1.00 80.31 169 VAL A CA 1
ATOM 1316 C C . VAL A 1 169 ? 21.623 9.682 -14.485 1.00 80.31 169 VAL A C 1
ATOM 1318 O O . VAL A 1 169 ? 20.952 9.510 -15.500 1.00 80.31 169 VAL A O 1
ATOM 1321 N N . ASP A 1 170 ? 22.356 10.776 -14.283 1.00 77.75 170 ASP A N 1
ATOM 1322 C CA . ASP A 1 170 ? 22.447 11.879 -15.245 1.00 77.75 170 ASP A CA 1
ATOM 1323 C C . ASP A 1 170 ? 23.075 11.433 -16.576 1.00 77.75 170 ASP A C 1
ATOM 1325 O O . ASP A 1 170 ? 22.508 11.686 -17.638 1.00 77.75 170 ASP A O 1
ATOM 1329 N N . GLU A 1 171 ? 24.168 10.663 -16.541 1.00 83.25 171 GLU A N 1
ATOM 1330 C CA . GLU A 1 171 ? 24.779 10.078 -17.744 1.00 83.25 171 GLU A CA 1
ATOM 1331 C C . GLU A 1 171 ? 23.802 9.172 -18.504 1.00 83.25 171 GLU A C 1
ATOM 1333 O O . GLU A 1 171 ? 23.722 9.227 -19.734 1.00 83.25 171 GLU A O 1
ATOM 1338 N N . ALA A 1 172 ? 23.020 8.358 -17.790 1.00 83.75 172 ALA A N 1
ATOM 1339 C CA . ALA A 1 172 ? 22.016 7.498 -18.409 1.00 83.75 172 ALA A CA 1
ATOM 1340 C C . ALA A 1 172 ? 20.885 8.302 -19.067 1.00 83.75 172 ALA A C 1
ATOM 1342 O O . ALA A 1 172 ? 20.457 7.965 -20.173 1.00 83.75 172 ALA A O 1
ATOM 1343 N N . LEU A 1 173 ? 20.428 9.384 -18.432 1.00 80.44 173 LEU A N 1
ATOM 1344 C CA . LEU A 1 173 ? 19.455 10.301 -19.029 1.00 80.44 173 LEU A CA 1
ATOM 1345 C C . LEU A 1 173 ? 20.040 11.015 -20.257 1.00 80.44 173 LEU A C 1
ATOM 1347 O O . LEU A 1 173 ? 19.358 11.121 -21.276 1.00 80.44 173 LEU A O 1
ATOM 1351 N N . GLY A 1 174 ? 21.309 11.425 -20.203 1.00 82.06 174 GLY A N 1
ATOM 1352 C CA . GLY A 1 174 ? 22.034 11.979 -21.347 1.00 82.06 174 GLY A CA 1
ATOM 1353 C C . GLY A 1 174 ? 22.128 10.987 -22.507 1.00 82.06 174 GLY A C 1
ATOM 1354 O O . GLY A 1 174 ? 21.864 11.343 -23.654 1.00 82.06 174 GLY A O 1
ATOM 1355 N N . PHE A 1 175 ? 22.410 9.712 -22.228 1.00 87.00 175 PHE A N 1
ATOM 1356 C CA . PHE A 1 175 ? 22.394 8.665 -23.249 1.00 87.00 175 PHE A CA 1
ATOM 1357 C C . PHE A 1 175 ? 21.006 8.512 -23.886 1.00 87.00 175 PHE A C 1
ATOM 1359 O O . PHE A 1 175 ? 20.897 8.462 -25.112 1.00 87.00 175 PHE A O 1
ATOM 1366 N N . MET A 1 176 ? 19.938 8.490 -23.086 1.00 85.38 176 MET A N 1
ATOM 1367 C CA . MET A 1 176 ? 18.567 8.431 -23.606 1.00 85.38 176 MET A CA 1
ATOM 1368 C C . MET A 1 176 ? 18.254 9.615 -24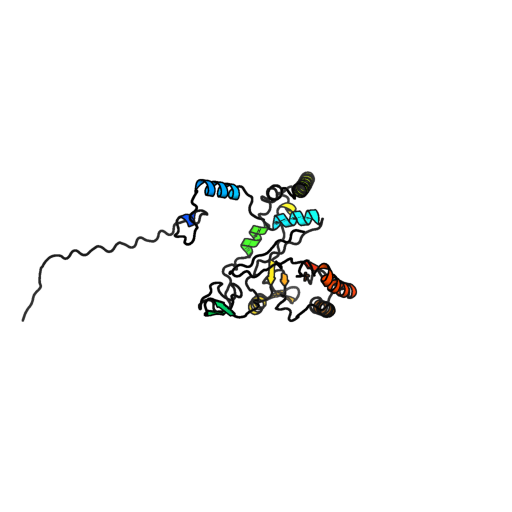.528 1.00 85.38 176 MET A C 1
ATOM 1370 O O . MET A 1 176 ? 17.704 9.416 -25.612 1.00 85.38 176 MET A O 1
ATOM 1374 N N . GLU A 1 177 ? 18.680 10.821 -24.154 1.00 83.69 177 GLU A N 1
ATOM 1375 C CA . GLU A 1 177 ? 18.556 12.019 -24.987 1.00 83.69 177 GLU A CA 1
ATOM 1376 C C . GLU A 1 177 ? 19.290 11.850 -26.333 1.00 83.69 177 GLU A C 1
ATOM 1378 O O . GLU A 1 177 ? 18.706 12.115 -27.386 1.00 83.69 177 GLU A O 1
ATOM 1383 N N . THR A 1 178 ? 20.513 11.299 -26.338 1.00 90.12 178 THR A N 1
ATOM 1384 C CA . THR A 1 178 ? 21.249 10.998 -27.588 1.00 90.12 178 THR A CA 1
ATOM 1385 C C . THR A 1 178 ? 20.587 9.910 -28.440 1.00 90.12 178 THR A C 1
ATOM 1387 O O . THR A 1 178 ? 20.742 9.902 -29.660 1.00 90.12 178 THR A O 1
ATOM 1390 N N . ALA A 1 179 ? 19.805 9.024 -27.821 1.00 90.81 179 ALA A N 1
ATOM 1391 C CA . ALA A 1 179 ? 19.005 7.998 -28.486 1.00 90.81 179 ALA A CA 1
ATOM 1392 C C . ALA A 1 179 ? 17.624 8.512 -28.953 1.00 90.81 179 ALA A C 1
ATOM 1394 O O . ALA A 1 179 ? 16.755 7.708 -29.293 1.00 90.81 179 ALA A O 1
ATOM 1395 N N . ALA A 1 180 ? 17.423 9.835 -28.986 1.00 86.94 180 ALA A N 1
ATOM 1396 C CA . ALA A 1 180 ? 16.183 10.521 -29.363 1.00 86.94 180 ALA A CA 1
ATOM 1397 C C . ALA A 1 180 ? 14.999 10.330 -28.392 1.00 86.94 180 ALA A C 1
ATOM 1399 O O . ALA A 1 180 ? 13.850 10.598 -28.749 1.00 86.94 180 ALA A O 1
ATOM 1400 N N . LEU A 1 181 ? 15.268 9.935 -27.144 1.00 82.19 181 LEU A N 1
ATOM 1401 C CA . LEU A 1 181 ? 14.305 9.958 -26.040 1.00 82.19 181 LEU A CA 1
ATOM 1402 C C . LEU A 1 181 ? 14.524 11.224 -25.206 1.00 82.19 181 LEU A C 1
ATOM 1404 O O . LEU A 1 181 ? 15.072 11.186 -24.105 1.00 82.19 181 LEU A O 1
ATOM 1408 N N . THR A 1 182 ? 14.125 12.365 -25.766 1.00 78.94 182 THR A N 1
ATOM 1409 C CA . THR A 1 182 ? 14.200 13.666 -25.087 1.00 78.94 182 THR A CA 1
ATOM 1410 C C . THR A 1 182 ? 13.170 13.768 -23.959 1.00 78.94 182 THR A C 1
ATOM 1412 O O . THR A 1 182 ? 12.243 12.963 -23.870 1.00 78.94 182 THR A O 1
ATOM 1415 N N . ILE A 1 183 ? 13.301 14.779 -23.094 1.00 69.56 183 ILE A N 1
ATOM 1416 C CA . ILE A 1 183 ? 12.402 14.974 -21.942 1.00 69.56 183 ILE A CA 1
ATOM 1417 C C . ILE A 1 183 ? 10.932 15.190 -22.338 1.00 69.56 183 ILE A C 1
ATOM 1419 O O . ILE A 1 183 ? 10.030 14.822 -21.592 1.00 69.56 183 ILE A O 1
ATOM 1423 N N . ASP A 1 184 ? 10.700 15.714 -23.542 1.00 72.38 184 ASP A N 1
ATOM 1424 C CA . ASP A 1 184 ? 9.365 15.936 -24.101 1.00 72.38 184 ASP A CA 1
ATOM 1425 C C . ASP A 1 184 ? 8.745 14.661 -24.685 1.00 72.38 184 ASP A C 1
ATOM 1427 O O . ASP A 1 184 ? 7.545 14.620 -24.970 1.00 72.38 184 ASP A O 1
ATOM 1431 N N . HIS A 1 185 ? 9.544 13.605 -24.882 1.00 77.56 185 HIS A N 1
ATOM 1432 C CA . HIS A 1 185 ? 9.041 12.339 -25.392 1.00 77.56 185 HIS A CA 1
ATOM 1433 C C . HIS A 1 185 ? 7.953 11.807 -24.437 1.00 77.56 185 HIS A C 1
ATOM 1435 O O . HIS A 1 185 ? 8.189 11.777 -23.232 1.00 77.56 185 HIS A O 1
ATOM 1441 N N . PRO A 1 186 ? 6.787 11.326 -24.916 1.00 74.56 186 PRO A N 1
ATOM 1442 C CA . PRO A 1 186 ? 5.675 10.926 -24.042 1.00 74.56 186 PRO A CA 1
ATOM 1443 C C . PRO A 1 186 ? 6.046 9.908 -22.955 1.00 74.56 186 PRO A C 1
ATOM 1445 O O . PRO A 1 186 ? 5.527 9.954 -21.845 1.00 74.56 186 PRO A O 1
ATOM 1448 N N . VAL A 1 187 ? 6.982 9.003 -23.255 1.00 74.69 187 VAL A N 1
ATOM 1449 C CA . VAL A 1 187 ? 7.518 8.021 -22.288 1.00 74.69 187 VAL A CA 1
ATOM 1450 C C . VAL A 1 187 ? 8.325 8.681 -21.157 1.00 74.69 187 VAL A C 1
ATOM 1452 O O . VAL A 1 187 ? 8.410 8.120 -20.071 1.00 74.69 187 VAL A O 1
ATOM 1455 N N . MET A 1 188 ? 8.908 9.855 -21.405 1.00 72.75 188 MET A N 1
ATOM 1456 C CA . MET A 1 188 ? 9.700 10.632 -20.445 1.00 72.75 188 MET A CA 1
ATOM 1457 C C . MET A 1 188 ? 8.854 11.658 -19.680 1.00 72.75 188 MET A C 1
ATOM 1459 O O . MET A 1 188 ? 9.147 11.942 -18.521 1.00 72.75 188 MET A O 1
ATOM 1463 N N . SER A 1 189 ? 7.798 12.192 -20.303 1.00 68.25 189 SER A N 1
ATOM 1464 C CA . SER A 1 189 ? 6.955 13.256 -19.741 1.00 68.25 189 SER A CA 1
ATOM 1465 C C . SER A 1 189 ? 5.703 12.759 -19.014 1.00 68.25 189 SER A C 1
ATOM 1467 O O . SER A 1 189 ? 5.067 13.530 -18.297 1.00 68.25 189 SER A O 1
ATOM 1469 N N . THR A 1 190 ? 5.351 11.477 -19.153 1.00 69.38 190 THR A N 1
ATOM 1470 C CA . THR A 1 190 ? 4.183 10.886 -18.485 1.00 69.38 190 THR A CA 1
ATOM 1471 C C . THR A 1 190 ? 4.568 9.794 -17.499 1.00 69.38 190 THR A C 1
ATOM 1473 O O . THR A 1 190 ? 5.573 9.096 -17.636 1.00 69.38 190 THR A O 1
ATOM 1476 N N . THR A 1 191 ? 3.736 9.620 -16.475 1.00 74.69 191 THR A N 1
ATOM 1477 C CA . THR A 1 191 ? 3.862 8.504 -15.544 1.00 74.69 191 THR A CA 1
ATOM 1478 C C . THR A 1 191 ? 2.505 7.950 -15.158 1.00 74.69 191 THR A C 1
ATOM 1480 O O . THR A 1 191 ? 1.575 8.693 -14.855 1.00 74.69 191 THR A O 1
ATOM 1483 N N . GLU A 1 192 ? 2.428 6.628 -15.044 1.00 79.75 192 GLU A N 1
ATOM 1484 C CA . GLU A 1 192 ? 1.331 5.991 -14.328 1.00 79.75 192 GLU A CA 1
ATOM 1485 C C . GLU A 1 192 ? 1.501 6.199 -12.821 1.00 79.75 192 GLU A C 1
ATOM 1487 O O . GLU A 1 192 ? 2.611 6.097 -12.278 1.00 79.75 192 GLU A O 1
ATOM 1492 N N . PHE A 1 193 ? 0.392 6.485 -12.145 1.00 80.62 193 PHE A N 1
ATOM 1493 C CA . PHE A 1 193 ? 0.338 6.614 -10.699 1.00 80.62 193 PHE A CA 1
ATOM 1494 C C . PHE A 1 193 ? -0.952 5.993 -10.173 1.00 80.62 193 PHE A C 1
ATOM 1496 O O . PHE A 1 193 ? -2.054 6.349 -10.587 1.00 80.62 193 PHE A O 1
ATOM 1503 N N . TRP A 1 194 ? -0.805 5.072 -9.229 1.00 84.31 194 TRP A N 1
ATOM 1504 C CA . TRP A 1 194 ? -1.903 4.308 -8.655 1.00 84.31 194 TRP A CA 1
ATOM 1505 C C . TRP A 1 194 ? -2.166 4.753 -7.217 1.00 84.31 194 TRP A C 1
ATOM 1507 O O . TRP A 1 194 ? -1.285 5.262 -6.529 1.00 84.31 194 TRP A O 1
ATOM 1517 N N . THR A 1 195 ? -3.379 4.533 -6.726 1.00 85.31 195 THR A N 1
ATOM 1518 C CA . THR A 1 195 ? -3.802 4.942 -5.376 1.00 85.31 195 THR A CA 1
ATOM 1519 C C . THR A 1 195 ? -4.036 3.731 -4.499 1.00 85.31 195 THR A C 1
ATOM 1521 O O . THR A 1 195 ? -4.435 2.665 -4.976 1.00 85.31 195 THR A O 1
ATOM 1524 N N . SER A 1 196 ? -3.807 3.893 -3.201 1.00 91.00 196 SER A N 1
ATOM 1525 C CA . SER A 1 196 ? -4.031 2.838 -2.227 1.00 91.00 196 SER A CA 1
ATOM 1526 C C . SER A 1 196 ? -4.423 3.367 -0.859 1.00 91.00 196 SER A C 1
ATOM 1528 O O . SER A 1 196 ? -3.948 4.417 -0.424 1.00 91.00 196 SER A O 1
ATOM 1530 N N . HIS A 1 197 ? -5.247 2.604 -0.147 1.00 90.56 197 HIS A N 1
ATOM 1531 C CA . HIS A 1 197 ? -5.534 2.854 1.261 1.00 90.56 197 HIS A CA 1
ATOM 1532 C C . HIS A 1 197 ? -5.887 1.564 2.013 1.00 90.56 197 HIS A C 1
ATOM 1534 O O . HIS A 1 197 ? -6.238 0.538 1.423 1.00 90.56 197 HIS A O 1
ATOM 1540 N N . GLU A 1 198 ? -5.827 1.622 3.345 1.00 91.81 198 GLU A N 1
ATOM 1541 C CA . GLU A 1 198 ? -6.275 0.518 4.192 1.00 91.81 198 GLU A CA 1
ATOM 1542 C C . GLU A 1 198 ? -7.786 0.303 4.032 1.00 91.81 198 GLU A C 1
ATOM 1544 O O . GLU A 1 198 ? -8.581 1.245 4.128 1.00 91.81 198 GLU A O 1
ATOM 1549 N N . CYS A 1 199 ? -8.195 -0.945 3.824 1.00 90.38 199 CYS A N 1
ATOM 1550 C CA . CYS A 1 199 ? -9.588 -1.378 3.784 1.00 90.38 199 CYS A CA 1
ATOM 1551 C C . CYS A 1 199 ? -10.144 -1.503 5.212 1.00 90.38 199 CYS A C 1
ATOM 1553 O O . CYS A 1 199 ? -10.438 -2.595 5.693 1.00 90.38 199 CYS A O 1
ATOM 1555 N N . LEU A 1 200 ? -10.209 -0.376 5.924 1.00 87.06 200 LEU A N 1
ATOM 1556 C CA . LEU A 1 200 ? -10.560 -0.342 7.344 1.00 87.06 200 LEU A CA 1
ATOM 1557 C C . LEU A 1 200 ? -12.044 -0.037 7.579 1.00 87.06 200 LEU A C 1
ATOM 1559 O O . LEU A 1 200 ? -12.734 -0.768 8.286 1.00 87.06 200 LEU A O 1
ATOM 1563 N N . LEU A 1 201 ? -12.544 1.056 6.998 1.00 84.12 201 LEU A N 1
ATOM 1564 C CA . LEU A 1 201 ? -13.921 1.504 7.201 1.00 84.12 201 LEU A CA 1
ATOM 1565 C C . LEU A 1 201 ? -14.846 0.822 6.186 1.00 84.12 201 LEU A C 1
ATOM 1567 O O . LEU A 1 201 ? -15.151 1.377 5.133 1.00 84.12 201 LEU A O 1
ATOM 1571 N N . LEU A 1 202 ? -15.281 -0.399 6.498 1.00 85.56 202 LEU A N 1
ATOM 1572 C CA . LEU A 1 202 ? -16.043 -1.243 5.568 1.00 85.56 202 LEU A CA 1
ATOM 1573 C C . LEU A 1 202 ? -17.311 -0.588 4.993 1.00 85.56 202 LEU A C 1
ATOM 1575 O O . LEU A 1 202 ? -17.508 -0.726 3.789 1.00 85.56 202 LEU A O 1
ATOM 1579 N N . PRO A 1 203 ? -18.126 0.185 5.747 1.00 80.25 203 PRO A N 1
ATOM 1580 C CA . PRO A 1 203 ? -19.279 0.871 5.158 1.00 80.25 203 PRO A CA 1
ATOM 1581 C C . PRO A 1 203 ? -18.895 1.835 4.027 1.00 80.25 203 PRO A C 1
ATOM 1583 O O . PRO A 1 203 ? -19.596 1.928 3.023 1.00 80.25 203 PRO A O 1
ATOM 1586 N N . TYR A 1 204 ? -17.753 2.514 4.162 1.00 77.44 204 TYR A N 1
ATOM 1587 C CA . TYR A 1 204 ? -17.218 3.405 3.134 1.00 77.44 204 TYR A CA 1
ATOM 1588 C C . TYR A 1 204 ? -16.739 2.621 1.901 1.00 77.44 204 TYR A C 1
ATOM 1590 O O . TYR A 1 204 ? -17.088 2.967 0.774 1.00 77.44 204 TYR A O 1
ATOM 1598 N N . VAL A 1 205 ? -16.004 1.522 2.102 1.00 78.25 205 VAL A N 1
ATOM 1599 C CA . VAL A 1 205 ? -15.505 0.677 1.000 1.00 78.25 205 VAL A CA 1
ATOM 1600 C C . VAL A 1 205 ? -16.652 -0.019 0.262 1.00 78.25 205 VAL A C 1
ATOM 1602 O O . VAL A 1 205 ? -16.686 -0.040 -0.969 1.00 78.25 205 VAL A O 1
ATOM 1605 N N . GLN A 1 206 ? -17.630 -0.545 0.998 1.00 79.75 206 GLN A N 1
ATOM 1606 C CA . GLN A 1 206 ? -18.826 -1.165 0.436 1.00 79.75 206 GLN A CA 1
ATOM 1607 C C . GLN A 1 206 ? -19.610 -0.163 -0.416 1.00 79.75 206 GLN A C 1
ATOM 1609 O O . GLN A 1 206 ? -19.993 -0.488 -1.538 1.00 79.75 206 GLN A O 1
ATOM 1614 N N . LEU A 1 207 ? -19.791 1.072 0.069 1.00 79.25 207 LEU A N 1
ATOM 1615 C CA . LEU A 1 207 ? -20.477 2.132 -0.674 1.00 79.25 207 LEU A CA 1
ATOM 1616 C C . LEU A 1 207 ? -19.785 2.470 -2.002 1.00 79.25 207 LEU A C 1
ATOM 1618 O O . LEU A 1 207 ? -20.456 2.873 -2.951 1.00 79.25 207 LEU A O 1
ATOM 1622 N N . LEU A 1 208 ? -18.464 2.319 -2.089 1.00 82.62 208 LEU A N 1
ATOM 1623 C CA . LEU A 1 208 ? -17.670 2.592 -3.292 1.00 82.62 208 LEU A CA 1
ATOM 1624 C C . LEU A 1 208 ? -17.411 1.347 -4.146 1.00 82.62 208 LEU A C 1
ATOM 1626 O O . LEU A 1 208 ? -16.823 1.451 -5.216 1.00 82.62 208 LEU A O 1
ATOM 1630 N N . THR A 1 209 ? -17.893 0.178 -3.733 1.00 85.31 209 THR A N 1
ATOM 1631 C CA . THR A 1 209 ? -17.782 -1.039 -4.536 1.00 85.31 209 THR A CA 1
ATOM 1632 C C . THR A 1 209 ? -18.741 -0.975 -5.726 1.00 85.31 209 THR A C 1
ATOM 1634 O O . THR A 1 209 ? -19.907 -0.594 -5.583 1.00 85.31 209 THR A O 1
ATOM 1637 N N . ARG A 1 210 ? -18.265 -1.313 -6.925 1.00 83.88 210 ARG A N 1
ATOM 1638 C CA . ARG A 1 210 ? -19.065 -1.339 -8.159 1.00 83.88 210 ARG A CA 1
ATOM 1639 C C . ARG A 1 210 ? -18.947 -2.698 -8.826 1.00 83.88 210 ARG A C 1
ATOM 1641 O O . ARG A 1 210 ? -17.898 -3.334 -8.769 1.00 83.88 210 ARG A O 1
ATOM 1648 N N . LYS A 1 211 ? -20.031 -3.134 -9.463 1.00 90.56 211 LYS A N 1
ATOM 1649 C CA . LYS A 1 211 ? -20.007 -4.287 -10.358 1.00 90.56 211 LYS A CA 1
ATOM 1650 C C . LYS A 1 211 ? -19.547 -3.813 -11.732 1.00 90.56 211 LYS A C 1
ATOM 1652 O O . LYS A 1 211 ? -20.153 -2.903 -12.292 1.00 90.56 211 LYS A O 1
ATOM 1657 N N . ASP A 1 212 ? -18.491 -4.420 -12.246 1.00 89.00 212 ASP A N 1
ATOM 1658 C CA . ASP A 1 212 ? -18.025 -4.190 -13.605 1.00 89.00 212 ASP A CA 1
ATOM 1659 C C . ASP A 1 212 ? -19.014 -4.797 -14.609 1.00 89.00 212 ASP A C 1
ATOM 1661 O O . ASP A 1 212 ? -19.469 -5.935 -14.450 1.00 89.00 212 ASP A O 1
ATOM 1665 N N . SER A 1 213 ? -19.369 -4.031 -15.637 1.00 90.75 213 SER A N 1
ATOM 1666 C CA . SER A 1 213 ? -20.383 -4.424 -16.620 1.00 90.75 213 SER A CA 1
ATOM 1667 C C . SER A 1 213 ? -19.893 -5.497 -17.590 1.00 90.75 213 SER A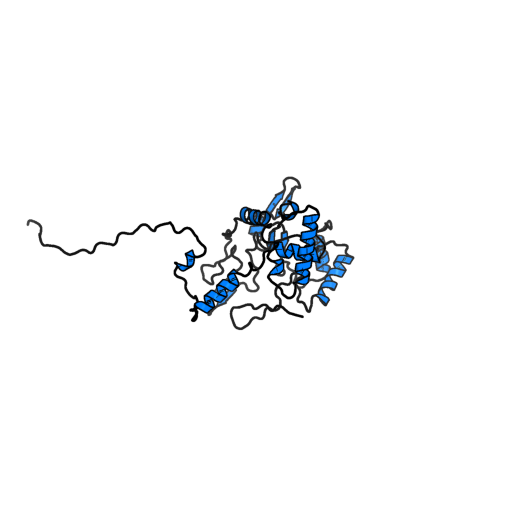 C 1
ATOM 1669 O O . SER A 1 213 ? -20.718 -6.229 -18.132 1.00 90.75 213 SER A O 1
ATOM 1671 N N . THR A 1 214 ? -18.578 -5.614 -17.791 1.00 93.69 214 THR A N 1
ATOM 1672 C CA . THR A 1 214 ? -17.987 -6.537 -18.770 1.00 93.69 214 THR A CA 1
ATOM 1673 C C . THR A 1 214 ? -17.743 -7.918 -18.163 1.00 93.69 214 THR A C 1
ATOM 1675 O O . THR A 1 214 ? -18.132 -8.935 -18.727 1.00 93.69 214 THR A O 1
ATOM 1678 N N . SER A 1 215 ? -17.116 -7.965 -16.990 1.00 91.31 215 SER A N 1
ATOM 1679 C CA . SER A 1 215 ? -16.747 -9.195 -16.279 1.00 91.31 215 SER A CA 1
ATOM 1680 C C . SER A 1 215 ? -17.810 -9.672 -15.291 1.00 91.31 215 SER A C 1
ATOM 1682 O O . SER A 1 215 ? -17.793 -10.829 -14.876 1.00 91.31 215 SER A O 1
ATOM 1684 N N . GLY A 1 216 ? -18.711 -8.787 -14.855 1.00 90.00 216 GLY A N 1
ATOM 1685 C CA . GLY A 1 216 ? -19.674 -9.070 -13.793 1.00 90.00 216 GLY A CA 1
ATOM 1686 C C . GLY A 1 216 ? -19.064 -9.176 -12.388 1.00 90.00 216 GLY A C 1
ATOM 1687 O O . GLY A 1 216 ? -19.796 -9.478 -11.442 1.00 90.00 216 GLY A O 1
ATOM 1688 N N . LEU A 1 217 ? -17.760 -8.927 -12.229 1.00 87.75 217 LEU A N 1
ATOM 1689 C CA . LEU A 1 217 ? -17.065 -8.964 -10.942 1.00 87.75 217 LEU A CA 1
ATOM 1690 C C . LEU A 1 217 ? -17.254 -7.659 -10.160 1.00 87.75 217 LEU A C 1
ATOM 1692 O O . LEU A 1 217 ? -17.535 -6.606 -10.728 1.00 87.75 217 LEU A O 1
ATOM 1696 N N . HIS A 1 218 ? -17.079 -7.727 -8.841 1.00 89.00 218 HIS A N 1
ATOM 1697 C CA . HIS A 1 218 ? -17.121 -6.551 -7.973 1.00 89.00 218 HIS A CA 1
ATOM 1698 C C . HIS A 1 218 ? -15.715 -6.002 -7.726 1.00 89.00 218 HIS A C 1
ATOM 1700 O O . HIS A 1 218 ? -14.798 -6.752 -7.387 1.00 89.00 218 HIS A O 1
ATOM 1706 N N . TYR A 1 219 ? -15.575 -4.685 -7.841 1.00 85.00 219 TYR A N 1
ATOM 1707 C CA . TYR A 1 219 ? -14.336 -3.948 -7.623 1.00 85.00 219 TYR A CA 1
ATOM 1708 C C . TYR A 1 219 ? -14.546 -2.885 -6.548 1.00 85.00 219 TYR A C 1
ATOM 1710 O O . TYR A 1 219 ? -15.519 -2.133 -6.594 1.00 85.00 219 TYR A O 1
ATOM 1718 N N . GLY A 1 220 ? -13.632 -2.814 -5.580 1.00 83.56 220 GLY A N 1
ATOM 1719 C CA . GLY A 1 220 ? -13.604 -1.736 -4.593 1.00 83.56 220 GLY A CA 1
ATOM 1720 C C . GLY A 1 220 ? -13.073 -0.457 -5.231 1.00 83.56 220 GLY A C 1
ATOM 1721 O O . GLY A 1 220 ? -11.874 -0.220 -5.201 1.00 83.56 220 GLY A O 1
ATOM 1722 N N . CYS A 1 221 ? -13.945 0.373 -5.806 1.00 85.12 221 CYS A N 1
ATOM 1723 C CA . CYS A 1 221 ? -13.549 1.562 -6.571 1.00 85.12 221 CYS A CA 1
ATOM 1724 C C . CYS A 1 221 ? -13.177 2.771 -5.693 1.00 85.12 221 CYS A C 1
ATOM 1726 O O . CYS A 1 221 ? -13.265 3.909 -6.144 1.00 85.12 221 CYS A O 1
ATOM 1728 N N . SER A 1 222 ? -12.794 2.542 -4.434 1.00 80.94 222 SER A N 1
ATOM 1729 C CA . SER A 1 222 ? -12.274 3.585 -3.547 1.00 80.94 222 SER A CA 1
ATOM 1730 C C . SER A 1 222 ? -10.774 3.826 -3.734 1.00 80.94 222 SER A C 1
ATOM 1732 O O . SER A 1 222 ? -10.288 4.887 -3.372 1.00 80.94 222 SER A O 1
ATOM 1734 N N . ALA A 1 223 ? -10.044 2.859 -4.296 1.00 86.88 223 ALA A N 1
ATOM 1735 C CA . ALA A 1 223 ? -8.649 2.984 -4.705 1.00 86.88 223 ALA A CA 1
ATOM 1736 C C . ALA A 1 223 ? -8.285 1.878 -5.703 1.00 86.88 223 ALA A C 1
ATOM 1738 O O . ALA A 1 223 ? -9.029 0.915 -5.879 1.00 86.88 223 ALA A O 1
ATOM 1739 N N . HIS A 1 224 ? -7.111 1.988 -6.322 1.00 90.19 224 HIS A N 1
ATOM 1740 C CA . HIS A 1 224 ? -6.596 0.956 -7.224 1.00 90.19 224 HIS A CA 1
ATOM 1741 C C . HIS A 1 224 ? -6.115 -0.290 -6.466 1.00 90.19 224 HIS A C 1
ATOM 1743 O O . HIS A 1 224 ? -6.278 -1.413 -6.941 1.00 90.19 224 HIS A O 1
ATOM 1749 N N . MET A 1 225 ? -5.546 -0.102 -5.272 1.00 94.50 225 MET A N 1
ATOM 1750 C CA . MET A 1 225 ? -5.083 -1.181 -4.402 1.00 94.50 225 MET A CA 1
ATOM 1751 C C . MET A 1 225 ? -5.579 -0.977 -2.969 1.00 94.50 225 MET A C 1
ATOM 1753 O O . MET A 1 225 ? -5.439 0.094 -2.387 1.00 94.50 225 MET A O 1
ATOM 1757 N N . LEU A 1 226 ? -6.150 -2.024 -2.383 1.00 92.00 226 LEU A N 1
ATOM 1758 C CA . LEU A 1 226 ? -6.580 -2.042 -0.988 1.00 92.00 226 LEU A CA 1
ATOM 1759 C C . LEU A 1 226 ? -5.740 -3.051 -0.211 1.00 92.00 226 LEU A C 1
ATOM 1761 O O . LEU A 1 226 ? -5.436 -4.128 -0.726 1.00 92.00 226 LEU A O 1
ATOM 1765 N N . TRP A 1 227 ? -5.405 -2.739 1.041 1.00 94.94 227 TRP A N 1
ATOM 1766 C CA . TRP A 1 227 ? -4.769 -3.702 1.946 1.00 94.94 227 TRP A CA 1
ATOM 1767 C C . TRP A 1 227 ? -5.566 -3.896 3.232 1.00 94.94 227 TRP A C 1
ATOM 1769 O O . TRP A 1 227 ? -6.325 -3.025 3.656 1.00 94.94 227 TRP A O 1
ATOM 1779 N N . VAL A 1 228 ? -5.340 -5.034 3.884 1.00 91.88 228 VAL A N 1
ATOM 1780 C CA . VAL A 1 228 ? -5.858 -5.331 5.224 1.00 91.88 228 VAL A CA 1
ATOM 1781 C C . VAL A 1 228 ? -4.740 -5.106 6.240 1.00 91.88 228 VAL A C 1
ATOM 1783 O O . VAL A 1 228 ? -3.616 -5.577 6.059 1.00 91.88 228 VAL A O 1
ATOM 1786 N N . GLY A 1 229 ? -5.015 -4.328 7.286 1.00 88.75 229 GLY A N 1
ATOM 1787 C CA . GLY A 1 229 ? -4.027 -3.969 8.301 1.00 88.75 229 GLY A CA 1
ATOM 1788 C C . GLY A 1 229 ? -3.719 -5.109 9.276 1.00 88.75 229 GLY A C 1
ATOM 1789 O O . GLY A 1 229 ? -4.512 -6.025 9.480 1.00 88.75 229 GLY A O 1
ATOM 1790 N N . LYS A 1 230 ? -2.575 -5.017 9.973 1.00 85.69 230 LYS A N 1
ATOM 1791 C CA . LYS A 1 230 ? -2.162 -6.014 10.986 1.00 85.69 230 LYS A CA 1
ATOM 1792 C C . LYS A 1 230 ? -3.235 -6.256 12.057 1.00 85.69 230 LYS A C 1
ATOM 1794 O O . LYS A 1 230 ? -3.407 -7.386 12.487 1.00 85.69 230 LYS A O 1
ATOM 1799 N N . ARG A 1 231 ? -3.931 -5.199 12.491 1.00 83.75 231 ARG A N 1
ATOM 1800 C CA . ARG A 1 231 ? -4.961 -5.264 13.545 1.00 83.75 231 ARG A CA 1
ATOM 1801 C C . ARG A 1 231 ? -6.321 -5.754 13.037 1.00 83.75 231 ARG A C 1
ATOM 1803 O O . ARG A 1 231 ? -7.201 -6.025 13.838 1.00 83.75 231 ARG A O 1
ATOM 1810 N N . THR A 1 232 ? -6.503 -5.837 11.722 1.00 85.06 232 THR A N 1
ATOM 1811 C CA . THR A 1 232 ? -7.798 -6.103 11.079 1.00 85.06 232 THR A CA 1
ATOM 1812 C C . THR A 1 232 ? -7.779 -7.309 10.152 1.00 85.06 232 THR A C 1
ATOM 1814 O O . THR A 1 232 ? -8.768 -7.549 9.473 1.00 85.06 232 THR A O 1
ATOM 1817 N N . ARG A 1 233 ? -6.689 -8.088 10.164 1.00 82.75 233 ARG A N 1
ATOM 1818 C CA . ARG A 1 233 ? -6.588 -9.403 9.510 1.00 82.75 233 ARG A CA 1
ATOM 1819 C C . ARG A 1 233 ? -7.047 -10.578 10.389 1.00 82.75 233 ARG A C 1
ATOM 1821 O O . ARG A 1 233 ? -6.946 -11.706 9.939 1.00 82.75 233 ARG A O 1
ATOM 1828 N N . GLN A 1 234 ? -7.461 -10.318 11.639 1.00 77.31 234 GLN A N 1
ATOM 1829 C CA . GLN A 1 234 ? -7.933 -11.312 12.629 1.00 77.31 234 GLN A CA 1
ATOM 1830 C C . GLN A 1 234 ? -6.948 -12.458 12.933 1.00 77.31 234 GLN A C 1
ATOM 1832 O O . GLN A 1 234 ? -7.351 -13.534 13.357 1.00 77.31 234 GLN A O 1
ATOM 1837 N N . LEU A 1 235 ? -5.653 -12.211 12.742 1.00 72.12 235 LEU A N 1
ATOM 1838 C CA . LEU A 1 235 ? -4.581 -13.162 13.013 1.00 72.12 235 LEU A CA 1
ATOM 1839 C C . LEU A 1 235 ? -3.584 -12.499 13.973 1.00 72.12 235 LEU A C 1
ATOM 1841 O O . LEU A 1 235 ? -3.147 -11.368 13.712 1.00 72.12 235 LEU A O 1
ATOM 1845 N N . ASP A 1 236 ? -3.218 -13.189 15.052 1.00 68.75 236 ASP A N 1
ATOM 1846 C CA . ASP A 1 236 ? -2.335 -12.664 16.101 1.00 68.75 236 ASP A CA 1
ATOM 1847 C C . ASP A 1 236 ? -0.890 -12.552 15.600 1.00 68.75 236 ASP A C 1
ATOM 1849 O O . ASP A 1 236 ? -0.429 -11.477 15.190 1.00 68.75 236 ASP A O 1
ATOM 1853 N N . GLU A 1 237 ? -0.190 -13.685 15.543 1.00 77.56 237 GLU A N 1
ATOM 1854 C CA . GLU A 1 237 ? 1.073 -13.826 14.823 1.00 77.56 237 GLU A CA 1
ATOM 1855 C C . GLU A 1 237 ? 0.805 -14.272 13.378 1.00 77.56 237 GLU A C 1
ATOM 1857 O O . GLU A 1 237 ? -0.342 -14.391 12.952 1.00 77.56 237 GLU A O 1
ATOM 1862 N N . MET A 1 238 ? 1.830 -14.334 12.534 1.00 85.25 238 MET A N 1
ATOM 1863 C CA . MET A 1 238 ? 1.665 -14.896 11.192 1.00 85.25 238 MET A CA 1
ATOM 1864 C C . MET A 1 238 ? 2.313 -16.270 11.201 1.00 85.25 238 MET A C 1
ATOM 1866 O O . MET A 1 238 ? 3.541 -16.357 11.126 1.00 85.25 238 MET A O 1
ATOM 1870 N N . ASP A 1 239 ? 1.496 -17.314 11.318 1.00 90.75 239 ASP A N 1
ATOM 1871 C CA . ASP A 1 239 ? 1.950 -18.682 11.097 1.00 90.75 239 ASP A CA 1
ATOM 1872 C C . ASP A 1 239 ? 2.161 -18.922 9.587 1.00 90.75 239 ASP A C 1
ATOM 1874 O O . ASP A 1 239 ? 1.367 -18.448 8.764 1.00 90.75 239 ASP A O 1
ATOM 1878 N N . PRO A 1 240 ? 3.226 -19.630 9.171 1.00 93.25 240 PRO A N 1
ATOM 1879 C CA . PRO A 1 240 ? 3.463 -19.873 7.756 1.00 93.25 240 PRO A CA 1
ATOM 1880 C C . PRO A 1 240 ? 2.372 -20.694 7.051 1.00 93.25 240 PRO A C 1
ATOM 1882 O O . PRO A 1 240 ? 2.134 -20.459 5.867 1.00 93.25 240 PRO A O 1
ATOM 1885 N N . ASN A 1 241 ? 1.711 -21.638 7.729 1.00 92.81 241 ASN A N 1
ATOM 1886 C CA . ASN A 1 241 ? 0.628 -22.422 7.126 1.00 92.81 241 ASN A CA 1
ATOM 1887 C C . ASN A 1 241 ? -0.649 -21.587 7.018 1.00 92.81 241 ASN A C 1
ATOM 1889 O O . ASN A 1 241 ? -1.331 -21.637 5.996 1.00 92.81 241 ASN A O 1
ATOM 1893 N N . GLU A 1 242 ? -0.942 -20.764 8.026 1.00 91.94 242 GLU A N 1
ATOM 1894 C CA . GLU A 1 242 ? -2.039 -19.793 7.944 1.00 91.94 242 GLU A CA 1
ATOM 1895 C C . GLU A 1 242 ? -1.845 -18.812 6.786 1.00 91.94 242 GLU A C 1
ATOM 1897 O O . GLU A 1 242 ? -2.803 -18.508 6.076 1.00 91.94 242 GLU A O 1
ATOM 1902 N N . LEU A 1 243 ? -0.612 -18.354 6.546 1.00 94.38 243 LEU A N 1
ATOM 1903 C CA . LEU A 1 243 ? -0.299 -17.499 5.403 1.00 94.38 243 LEU A CA 1
ATOM 1904 C C . LEU A 1 243 ? -0.606 -18.197 4.071 1.00 94.38 243 LEU A C 1
ATOM 1906 O O . LEU A 1 243 ? -1.227 -17.588 3.202 1.00 94.38 243 LEU A O 1
ATOM 1910 N N . VAL A 1 244 ? -0.203 -19.461 3.915 1.00 96.56 244 VAL A N 1
ATOM 1911 C CA . VAL A 1 244 ? -0.488 -20.258 2.709 1.00 96.56 244 VAL A CA 1
ATOM 1912 C C . VAL A 1 244 ? -1.997 -20.409 2.500 1.00 96.56 244 VAL A C 1
ATOM 1914 O O . VAL A 1 244 ? -2.486 -20.135 1.403 1.00 96.56 244 VAL A O 1
ATOM 1917 N N . ASN A 1 245 ? -2.745 -20.746 3.553 1.00 94.06 245 ASN A N 1
ATOM 1918 C CA . ASN A 1 245 ? -4.206 -20.868 3.494 1.00 94.06 245 ASN A CA 1
ATOM 1919 C C . ASN A 1 245 ? -4.874 -19.530 3.140 1.00 94.06 245 ASN A C 1
ATOM 1921 O O . ASN A 1 245 ? -5.803 -19.474 2.335 1.00 94.06 245 ASN A O 1
ATOM 1925 N N . LEU A 1 246 ? -4.388 -18.423 3.705 1.00 92.81 246 LEU A N 1
ATOM 1926 C CA . LEU A 1 246 ? -4.908 -17.091 3.410 1.00 92.81 246 LEU A CA 1
ATOM 1927 C C . LEU A 1 246 ? -4.671 -16.703 1.944 1.00 92.81 246 LEU A C 1
ATOM 1929 O O . LEU A 1 246 ? -5.554 -16.124 1.309 1.00 92.81 246 LEU A O 1
ATOM 1933 N N . ILE A 1 247 ? -3.501 -17.031 1.391 1.00 95.50 247 ILE A N 1
ATOM 1934 C CA . ILE A 1 247 ? -3.202 -16.807 -0.027 1.00 95.50 247 ILE A CA 1
ATOM 1935 C C . ILE A 1 247 ? -4.133 -17.643 -0.910 1.00 95.50 247 ILE A C 1
ATOM 1937 O O . ILE A 1 247 ? -4.622 -17.123 -1.908 1.00 95.50 247 ILE A O 1
ATOM 1941 N N . GLU A 1 248 ? -4.429 -18.887 -0.539 1.00 95.44 248 GLU A N 1
ATOM 1942 C CA . GLU A 1 248 ? -5.356 -19.748 -1.284 1.00 95.44 248 GLU A CA 1
ATOM 1943 C C . GLU A 1 248 ? -6.776 -19.162 -1.326 1.00 95.44 248 GLU A C 1
ATOM 1945 O O . GLU A 1 248 ? -7.387 -19.096 -2.392 1.00 95.44 248 GLU A O 1
ATOM 1950 N N . ILE A 1 249 ? -7.271 -18.630 -0.204 1.00 92.31 249 ILE A N 1
ATOM 1951 C CA . ILE A 1 249 ? -8.584 -17.967 -0.134 1.00 92.31 249 ILE A CA 1
ATOM 1952 C C . ILE A 1 249 ? -8.621 -16.701 -1.006 1.00 92.31 249 ILE A C 1
ATOM 1954 O O . ILE A 1 249 ? -9.600 -16.443 -1.708 1.00 92.31 249 ILE A O 1
ATOM 1958 N N . LEU A 1 250 ? -7.571 -15.878 -0.947 1.00 92.31 250 LEU A N 1
ATOM 1959 C CA . LEU A 1 250 ? -7.545 -14.555 -1.586 1.00 92.31 250 LEU A CA 1
ATOM 1960 C C . LEU A 1 250 ? -7.083 -14.581 -3.054 1.00 92.31 250 LEU A C 1
ATOM 1962 O O . LEU A 1 250 ? -7.380 -13.653 -3.819 1.00 92.31 250 LEU A O 1
ATOM 1966 N N . ASN A 1 251 ? -6.360 -15.626 -3.451 1.00 96.00 251 ASN A N 1
ATOM 1967 C CA . ASN A 1 251 ? -5.820 -15.837 -4.789 1.00 96.00 251 ASN A CA 1
ATOM 1968 C C . ASN A 1 251 ? -5.997 -17.302 -5.253 1.00 96.00 251 ASN A C 1
ATOM 1970 O O . ASN A 1 251 ? -5.010 -17.968 -5.572 1.00 96.00 251 ASN A O 1
ATOM 1974 N N . PRO A 1 252 ? -7.243 -17.807 -5.352 1.00 95.12 252 PRO A N 1
ATOM 1975 C CA . PRO A 1 252 ? -7.521 -19.231 -5.582 1.00 95.12 252 PRO A CA 1
ATOM 1976 C C . PRO A 1 252 ? -7.042 -19.751 -6.943 1.00 95.12 252 PRO A C 1
ATOM 1978 O O . PRO A 1 252 ? -6.776 -20.934 -7.105 1.00 95.12 252 PRO A O 1
ATOM 1981 N N . ILE A 1 253 ? -6.908 -18.866 -7.932 1.00 96.38 253 ILE A N 1
ATOM 1982 C CA . ILE 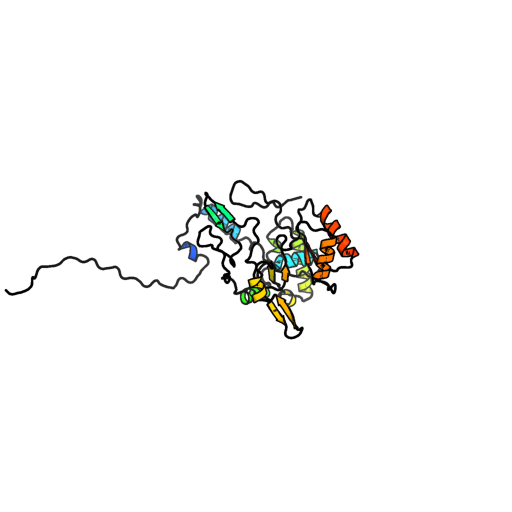A 1 253 ? -6.390 -19.200 -9.269 1.00 96.38 253 ILE A CA 1
ATOM 1983 C C . ILE A 1 253 ? -4.888 -18.910 -9.413 1.00 96.38 253 ILE A C 1
ATOM 1985 O O . ILE A 1 253 ? -4.370 -18.909 -10.527 1.00 96.38 253 ILE A O 1
ATOM 1989 N N . ASN A 1 254 ? -4.201 -18.607 -8.305 1.00 96.75 254 ASN A N 1
ATOM 1990 C CA . ASN A 1 254 ? -2.770 -18.311 -8.245 1.00 96.75 254 ASN A CA 1
ATOM 1991 C C . ASN A 1 254 ? -2.305 -17.256 -9.273 1.00 96.75 254 ASN A C 1
ATOM 1993 O O . ASN A 1 254 ? -1.253 -17.380 -9.900 1.00 96.75 254 ASN A O 1
ATOM 1997 N N . ARG A 1 255 ? -3.114 -16.209 -9.484 1.00 96.69 255 ARG A N 1
ATOM 1998 C CA . ARG A 1 255 ? -2.838 -15.161 -10.473 1.00 96.69 255 ARG A CA 1
ATOM 1999 C C . ARG A 1 255 ? -1.666 -14.290 -9.995 1.00 96.69 255 ARG A C 1
ATOM 2001 O O . ARG A 1 255 ? -1.788 -13.676 -8.929 1.00 96.69 255 ARG A O 1
ATOM 2008 N N . PRO A 1 256 ? -0.571 -14.161 -10.768 1.00 96.88 256 PRO A N 1
ATOM 2009 C CA . PRO A 1 256 ? 0.530 -13.264 -10.423 1.00 96.88 256 PRO A CA 1
ATOM 2010 C C . PRO A 1 256 ? 0.054 -11.819 -10.229 1.00 96.88 256 PRO A C 1
ATOM 2012 O O . PRO A 1 256 ? -0.803 -11.333 -10.969 1.00 96.88 256 PRO A O 1
ATOM 2015 N N . GLY A 1 257 ? 0.584 -11.141 -9.210 1.00 92.56 257 GLY A N 1
ATOM 2016 C CA . GLY A 1 257 ? 0.240 -9.751 -8.885 1.00 92.56 257 GLY A CA 1
ATOM 2017 C C . GLY A 1 257 ? -1.127 -9.544 -8.219 1.00 92.56 257 GLY A C 1
ATOM 2018 O O . GLY A 1 257 ? -1.451 -8.419 -7.851 1.00 92.56 257 GLY A O 1
ATOM 2019 N N . ARG A 1 258 ? -1.935 -10.598 -8.019 1.00 94.88 258 ARG A N 1
ATOM 2020 C CA . ARG A 1 258 ? -3.239 -10.489 -7.336 1.00 94.88 258 ARG A CA 1
ATOM 2021 C C . ARG A 1 258 ? -3.101 -10.134 -5.857 1.00 94.88 258 ARG A C 1
ATOM 2023 O O . ARG A 1 258 ? -3.940 -9.406 -5.332 1.00 94.88 258 ARG A O 1
ATOM 2030 N N . ILE A 1 259 ? -2.091 -10.681 -5.188 1.00 96.19 259 ILE A N 1
ATOM 2031 C CA . ILE A 1 259 ? -1.872 -10.485 -3.758 1.00 96.19 259 ILE A CA 1
ATOM 2032 C C . ILE A 1 259 ? -0.459 -9.977 -3.497 1.00 96.19 259 ILE A C 1
ATOM 2034 O O . ILE A 1 259 ? 0.521 -10.491 -4.043 1.00 96.19 259 ILE A O 1
ATOM 2038 N N . THR A 1 260 ? -0.378 -8.980 -2.622 1.00 96.81 260 THR A N 1
ATOM 2039 C CA . THR A 1 260 ? 0.879 -8.446 -2.107 1.00 96.81 260 THR A CA 1
ATOM 2040 C C . THR A 1 260 ? 0.972 -8.758 -0.622 1.00 96.81 260 THR A C 1
ATOM 2042 O O . THR A 1 260 ? 0.115 -8.341 0.159 1.00 96.81 260 THR A O 1
ATOM 2045 N N . ILE A 1 261 ? 2.025 -9.462 -0.219 1.00 95.88 261 ILE A N 1
ATOM 2046 C CA . ILE A 1 261 ? 2.359 -9.683 1.184 1.00 95.88 261 ILE A CA 1
ATOM 2047 C C . ILE A 1 261 ? 3.230 -8.522 1.652 1.00 95.88 261 ILE A C 1
ATOM 2049 O O . ILE A 1 261 ? 4.401 -8.407 1.283 1.00 95.88 261 ILE A O 1
ATOM 2053 N N . ILE A 1 262 ? 2.632 -7.646 2.460 1.00 93.81 262 ILE A N 1
ATOM 2054 C CA . ILE A 1 262 ? 3.305 -6.478 3.027 1.00 93.81 262 ILE A CA 1
ATOM 2055 C C . ILE A 1 262 ? 3.990 -6.884 4.334 1.00 93.81 262 ILE A C 1
ATOM 2057 O O . ILE A 1 262 ? 3.358 -7.014 5.385 1.00 93.81 262 ILE A O 1
ATOM 2061 N N . VAL A 1 263 ? 5.300 -7.089 4.269 1.00 91.50 263 VAL A N 1
ATOM 2062 C CA . VAL A 1 263 ? 6.136 -7.478 5.401 1.00 91.50 263 VAL A CA 1
ATOM 2063 C C . VAL A 1 263 ? 6.463 -6.247 6.231 1.00 91.50 263 VAL A C 1
ATOM 2065 O O . VAL A 1 263 ? 7.050 -5.280 5.749 1.00 91.50 263 VAL A O 1
ATOM 2068 N N . ARG A 1 264 ? 6.101 -6.305 7.513 1.00 86.06 264 ARG A N 1
ATOM 2069 C CA . ARG A 1 264 ? 6.352 -5.240 8.483 1.00 86.06 264 ARG A CA 1
ATOM 2070 C C . ARG A 1 264 ? 7.051 -5.826 9.711 1.00 86.06 264 ARG A C 1
ATOM 2072 O O . ARG A 1 264 ? 6.402 -6.170 10.697 1.00 86.06 264 ARG A O 1
ATOM 2079 N N . MET A 1 265 ? 8.367 -5.985 9.620 1.00 85.12 265 MET A N 1
ATOM 2080 C CA . MET A 1 265 ? 9.226 -6.550 10.670 1.00 85.12 265 MET A CA 1
ATOM 2081 C C . MET A 1 265 ? 10.350 -5.566 11.013 1.00 85.12 265 MET A C 1
ATOM 2083 O O . MET A 1 265 ? 10.756 -4.777 10.162 1.00 85.12 265 MET A O 1
ATOM 2087 N N . CYS A 1 266 ? 10.853 -5.599 12.250 1.00 79.75 266 CYS A N 1
ATOM 2088 C CA . CYS A 1 266 ? 12.036 -4.818 12.619 1.00 79.75 266 CYS A CA 1
ATOM 2089 C C . CYS A 1 266 ? 13.308 -5.397 11.974 1.00 79.75 266 CYS A C 1
ATOM 2091 O O . CYS A 1 266 ? 13.341 -6.570 11.579 1.00 79.75 266 CYS A O 1
ATOM 2093 N N . ALA A 1 267 ? 14.362 -4.585 11.884 1.00 77.94 267 ALA A N 1
ATOM 2094 C CA . ALA A 1 267 ? 15.603 -4.946 11.199 1.00 77.94 267 ALA A CA 1
ATOM 2095 C C . ALA A 1 267 ? 16.297 -6.172 11.820 1.00 77.94 267 ALA A C 1
ATOM 2097 O O . ALA A 1 267 ? 16.920 -6.961 11.108 1.00 77.94 267 ALA A O 1
ATOM 2098 N N . GLU A 1 268 ? 16.164 -6.355 13.132 1.00 80.25 268 GLU A N 1
ATOM 2099 C CA . GLU A 1 268 ? 16.744 -7.467 13.886 1.00 80.25 268 GLU A CA 1
ATOM 2100 C C . GLU A 1 268 ? 16.021 -8.783 13.585 1.00 80.25 268 GLU A C 1
ATOM 2102 O O . GLU A 1 268 ? 16.646 -9.839 13.513 1.00 80.25 268 GLU A O 1
ATOM 2107 N N . SER A 1 269 ? 14.700 -8.729 13.385 1.00 83.81 269 SER A N 1
ATOM 2108 C CA . SER A 1 269 ? 13.874 -9.931 13.240 1.00 83.81 269 SER A CA 1
ATOM 2109 C C . SER A 1 269 ? 13.663 -10.361 11.792 1.00 83.81 269 SER A C 1
ATOM 2111 O O . SER A 1 269 ? 13.482 -11.554 11.548 1.00 83.81 269 SER A O 1
ATOM 2113 N N . ILE A 1 270 ? 13.712 -9.440 10.824 1.00 87.06 270 ILE A N 1
ATOM 2114 C CA . ILE A 1 270 ? 13.344 -9.730 9.430 1.00 87.06 270 ILE A CA 1
ATOM 2115 C C . ILE A 1 270 ? 14.213 -10.829 8.808 1.00 87.06 270 ILE A C 1
ATOM 2117 O O . ILE A 1 270 ? 13.683 -11.741 8.177 1.00 87.06 270 ILE A O 1
ATOM 2121 N N . ARG A 1 271 ? 15.529 -10.814 9.063 1.00 88.19 271 ARG A N 1
ATOM 2122 C CA . ARG A 1 271 ? 16.474 -11.820 8.538 1.00 88.19 271 ARG A CA 1
ATOM 2123 C C . ARG A 1 271 ? 16.181 -13.230 9.044 1.00 88.19 271 ARG A C 1
ATOM 2125 O O . ARG A 1 271 ? 16.503 -14.197 8.363 1.00 88.19 271 ARG A O 1
ATOM 2132 N N . VAL A 1 272 ? 15.572 -13.340 10.223 1.00 88.94 272 VAL A N 1
ATOM 2133 C CA . VAL A 1 272 ? 15.225 -14.620 10.842 1.00 88.94 272 VAL A CA 1
ATOM 2134 C C . VAL A 1 272 ? 13.804 -15.022 10.467 1.00 88.94 272 VAL A C 1
ATOM 2136 O O . VAL A 1 272 ? 13.594 -16.124 9.974 1.00 88.94 272 VAL A O 1
ATOM 2139 N N . LYS A 1 273 ? 12.815 -14.146 10.662 1.00 90.69 273 LYS A N 1
ATOM 2140 C CA . LYS A 1 273 ? 11.391 -14.489 10.543 1.00 90.69 273 LYS A CA 1
ATOM 2141 C C . LYS A 1 273 ? 10.904 -14.573 9.094 1.00 90.69 273 LYS A C 1
ATOM 2143 O O . LYS A 1 273 ? 10.179 -15.506 8.762 1.00 90.69 273 LYS A O 1
ATOM 2148 N N . LEU A 1 274 ? 11.318 -13.664 8.209 1.00 93.12 274 LEU A N 1
ATOM 2149 C CA . LEU A 1 274 ? 10.793 -13.616 6.839 1.00 93.12 274 LEU A CA 1
ATOM 2150 C C . LEU A 1 274 ? 11.087 -14.894 6.023 1.00 93.12 274 LEU A C 1
ATOM 2152 O O . LEU A 1 274 ? 10.159 -15.413 5.399 1.00 93.12 274 LEU A O 1
ATOM 2156 N N . PRO A 1 275 ? 12.297 -15.493 6.066 1.00 95.19 275 PRO A N 1
ATOM 2157 C CA . PRO A 1 275 ? 12.548 -16.759 5.372 1.00 95.19 275 PRO A CA 1
ATOM 2158 C C . PRO A 1 275 ? 11.658 -17.924 5.830 1.00 95.19 275 PRO A C 1
ATOM 2160 O O . PRO A 1 275 ? 11.460 -18.873 5.071 1.00 95.19 275 PRO A O 1
ATOM 2163 N N . HIS A 1 276 ? 11.133 -17.896 7.061 1.00 94.81 276 HIS A N 1
ATOM 2164 C CA . HIS A 1 276 ? 10.198 -18.916 7.550 1.00 94.81 276 HIS A CA 1
ATOM 2165 C C . HIS A 1 276 ? 8.795 -18.757 6.951 1.00 94.81 276 HIS A C 1
ATOM 2167 O O . HIS A 1 276 ? 8.094 -19.753 6.832 1.00 94.81 276 HIS A O 1
ATOM 2173 N N . LEU A 1 277 ? 8.423 -17.551 6.509 1.00 94.81 277 LEU A N 1
ATOM 2174 C CA . LEU A 1 277 ? 7.174 -17.288 5.786 1.00 94.81 277 LEU A CA 1
ATOM 2175 C C . LEU A 1 277 ? 7.314 -17.542 4.280 1.00 94.81 277 LEU A C 1
ATOM 2177 O O . LEU A 1 277 ? 6.434 -18.142 3.674 1.00 94.81 277 LEU A O 1
ATOM 2181 N N . ILE A 1 278 ? 8.433 -17.130 3.673 1.00 96.44 278 ILE A N 1
ATOM 2182 C CA . ILE A 1 278 ? 8.661 -17.291 2.227 1.00 96.44 278 ILE A CA 1
ATOM 2183 C C . ILE A 1 278 ? 8.715 -18.773 1.838 1.00 96.44 278 ILE A C 1
ATOM 2185 O O . ILE A 1 278 ? 8.114 -19.177 0.846 1.00 96.44 278 ILE A O 1
ATOM 2189 N N . ARG A 1 279 ? 9.427 -19.603 2.614 1.00 97.12 279 ARG A N 1
ATOM 2190 C CA . ARG A 1 279 ? 9.679 -21.008 2.250 1.00 97.12 279 ARG A CA 1
ATOM 2191 C C . ARG A 1 279 ? 8.391 -21.821 2.043 1.00 97.12 279 ARG A C 1
ATOM 2193 O O . ARG A 1 279 ? 8.316 -22.501 1.020 1.00 97.12 279 ARG A O 1
ATOM 2200 N N . PRO A 1 280 ? 7.388 -21.775 2.937 1.00 97.62 280 PRO A N 1
ATOM 2201 C CA . PRO A 1 280 ? 6.121 -22.476 2.722 1.00 97.62 280 PRO A CA 1
ATOM 2202 C C . PRO A 1 280 ? 5.323 -21.951 1.527 1.00 97.62 280 PRO A C 1
ATOM 2204 O O . PRO A 1 280 ? 4.859 -22.764 0.737 1.00 97.62 280 PRO A O 1
ATOM 2207 N N . VAL A 1 281 ? 5.263 -20.631 1.320 1.00 97.75 281 VAL A N 1
ATOM 2208 C CA . VAL A 1 281 ? 4.605 -20.026 0.143 1.00 97.75 281 VAL A CA 1
ATOM 2209 C C . VAL A 1 281 ? 5.246 -20.520 -1.160 1.00 97.75 281 VAL A C 1
ATOM 2211 O O . VAL A 1 281 ? 4.546 -20.955 -2.073 1.00 97.75 281 VAL A O 1
ATOM 2214 N N . CYS A 1 282 ? 6.582 -20.553 -1.226 1.00 97.06 282 CYS A N 1
ATOM 2215 C CA . CYS A 1 282 ? 7.303 -21.099 -2.379 1.00 97.06 282 CYS A CA 1
ATOM 2216 C C . CYS A 1 282 ? 7.055 -22.602 -2.571 1.00 97.06 282 CYS A C 1
ATOM 2218 O O . CYS A 1 282 ? 6.857 -23.044 -3.699 1.00 97.06 282 CYS A O 1
ATOM 2220 N N . ARG A 1 283 ? 7.049 -23.398 -1.492 1.00 98.00 283 ARG A N 1
ATOM 2221 C CA . ARG A 1 283 ? 6.761 -24.845 -1.556 1.00 98.00 283 ARG A CA 1
ATOM 2222 C C . ARG A 1 283 ? 5.336 -25.135 -2.024 1.00 98.00 283 ARG A C 1
ATOM 2224 O O . ARG A 1 283 ? 5.133 -26.118 -2.723 1.00 98.00 283 ARG A O 1
ATOM 2231 N N . ALA A 1 284 ? 4.383 -24.278 -1.666 1.00 97.44 284 ALA A N 1
ATOM 2232 C CA . ALA A 1 284 ? 3.003 -24.345 -2.131 1.00 97.44 284 ALA A CA 1
ATOM 2233 C C . ALA A 1 284 ? 2.835 -23.887 -3.596 1.00 97.44 284 ALA A C 1
ATOM 2235 O O . ALA A 1 284 ? 1.731 -23.944 -4.128 1.00 97.44 284 ALA A O 1
ATOM 2236 N N . GLY A 1 285 ? 3.901 -23.412 -4.255 1.00 97.50 285 GLY A N 1
ATOM 2237 C CA . GLY A 1 285 ? 3.850 -22.911 -5.632 1.00 97.50 285 GLY A CA 1
ATOM 2238 C C . GLY A 1 285 ? 3.059 -21.608 -5.790 1.00 97.50 285 GLY A C 1
ATOM 2239 O O . GLY A 1 285 ? 2.672 -21.255 -6.904 1.00 97.50 285 GLY A O 1
ATOM 2240 N N . GLN A 1 286 ? 2.794 -20.893 -4.694 1.00 97.88 286 GLN A N 1
ATOM 2241 C CA . GLN A 1 286 ? 1.980 -19.683 -4.693 1.00 97.88 286 GLN A CA 1
ATOM 2242 C C . GLN A 1 286 ? 2.786 -18.467 -5.168 1.00 97.88 286 GLN A C 1
ATOM 2244 O O . GLN A 1 286 ? 3.903 -18.217 -4.709 1.00 97.88 286 GLN A O 1
ATOM 2249 N N . ILE A 1 287 ? 2.201 -17.686 -6.074 1.00 96.69 287 ILE A N 1
ATOM 2250 C CA . ILE A 1 287 ? 2.812 -16.503 -6.675 1.00 96.69 287 ILE A CA 1
ATOM 2251 C C . ILE A 1 287 ? 2.224 -15.260 -6.013 1.00 96.69 287 ILE A C 1
ATOM 2253 O O . ILE A 1 287 ? 1.046 -14.934 -6.174 1.00 96.69 287 ILE A O 1
ATOM 2257 N N . VAL A 1 288 ? 3.075 -14.551 -5.276 1.00 97.00 288 VAL A N 1
ATOM 2258 C CA . VAL A 1 288 ? 2.719 -13.333 -4.544 1.00 97.00 288 VAL A CA 1
ATOM 2259 C C . VAL A 1 288 ? 3.772 -12.255 -4.768 1.00 97.00 288 VAL A C 1
ATOM 2261 O O . VAL A 1 288 ? 4.945 -12.557 -4.994 1.00 97.00 288 VAL A O 1
ATOM 2264 N N . THR A 1 289 ? 3.371 -10.994 -4.654 1.00 96.81 289 THR A N 1
ATOM 2265 C CA . THR A 1 289 ? 4.320 -9.879 -4.580 1.00 96.81 289 THR A CA 1
ATOM 2266 C C . THR A 1 289 ? 4.760 -9.705 -3.131 1.00 96.81 289 THR A C 1
ATOM 2268 O O . THR A 1 289 ? 3.925 -9.538 -2.246 1.00 96.81 289 THR A O 1
ATOM 2271 N N . TRP A 1 290 ? 6.062 -9.711 -2.864 1.00 95.69 290 TRP A N 1
ATOM 2272 C CA . TRP A 1 290 ? 6.595 -9.385 -1.540 1.00 95.69 290 TRP A CA 1
ATOM 2273 C C . TRP A 1 290 ? 6.962 -7.906 -1.497 1.00 95.69 290 TRP A C 1
ATOM 2275 O O . TRP A 1 290 ? 7.751 -7.443 -2.316 1.00 95.69 290 TRP A O 1
ATOM 2285 N N . ALA A 1 291 ? 6.399 -7.169 -0.545 1.00 92.38 291 ALA A N 1
ATOM 2286 C CA . ALA A 1 291 ? 6.728 -5.767 -0.323 1.00 92.38 291 ALA A CA 1
ATOM 2287 C C . ALA A 1 291 ? 7.197 -5.584 1.118 1.00 92.38 291 ALA A C 1
ATOM 2289 O O . ALA A 1 291 ? 6.486 -5.948 2.052 1.00 92.38 291 ALA A O 1
ATOM 2290 N N . GLU A 1 292 ? 8.378 -5.009 1.320 1.00 85.38 292 GLU A N 1
ATOM 2291 C CA . GLU A 1 292 ? 8.821 -4.604 2.652 1.00 85.38 292 GLU A CA 1
ATOM 2292 C C . GLU A 1 292 ? 8.339 -3.182 2.928 1.00 85.38 292 GLU A C 1
ATOM 2294 O O . GLU A 1 292 ? 8.592 -2.258 2.156 1.00 85.38 292 GLU A O 1
ATOM 2299 N N . VAL A 1 293 ? 7.676 -2.991 4.064 1.00 75.44 293 VAL A N 1
ATOM 2300 C CA . VAL A 1 293 ? 7.415 -1.658 4.597 1.00 75.44 293 VAL A CA 1
ATOM 2301 C C . VAL A 1 293 ? 8.235 -1.496 5.865 1.00 75.44 293 VAL A C 1
ATOM 2303 O O . VAL A 1 293 ? 7.849 -1.953 6.948 1.00 75.44 293 VAL A O 1
ATOM 2306 N N . ARG A 1 294 ? 9.350 -0.768 5.745 1.00 61.16 294 ARG A N 1
ATOM 2307 C CA . ARG A 1 294 ? 10.011 -0.150 6.897 1.00 61.16 294 ARG A CA 1
ATOM 2308 C C . ARG A 1 294 ? 9.146 0.991 7.401 1.00 61.16 294 ARG A C 1
ATOM 2310 O O . ARG A 1 294 ? 9.341 2.152 7.071 1.00 61.16 294 ARG A O 1
ATOM 2317 N N . ALA A 1 295 ? 8.164 0.648 8.217 1.00 48.94 295 ALA A N 1
ATOM 2318 C CA . ALA A 1 295 ? 7.469 1.636 9.015 1.00 48.94 295 ALA A CA 1
ATOM 2319 C C . ALA A 1 295 ? 8.077 1.643 10.414 1.00 48.94 295 ALA A C 1
ATOM 2321 O O . ALA A 1 295 ? 7.671 0.838 11.250 1.00 48.94 295 ALA A O 1
ATOM 2322 N N . PHE A 1 296 ? 9.017 2.569 10.619 1.00 46.72 296 PHE A N 1
ATOM 2323 C CA . PHE A 1 296 ? 9.226 3.304 11.867 1.00 46.72 296 PHE A CA 1
ATOM 2324 C C . PHE A 1 296 ? 9.083 2.452 13.148 1.00 46.72 296 PHE A C 1
ATOM 2326 O O . PHE A 1 296 ? 8.106 2.599 13.874 1.00 46.72 296 PHE A O 1
ATOM 2333 N N . PHE A 1 297 ? 9.996 1.502 13.389 1.00 38.19 297 PHE A N 1
ATOM 2334 C CA . PHE A 1 297 ? 9.906 0.580 14.537 1.00 38.19 297 PHE A CA 1
ATOM 2335 C C . PHE A 1 297 ? 10.747 0.966 15.757 1.00 38.19 297 PHE A C 1
ATOM 2337 O O . PHE A 1 297 ? 10.552 0.361 16.804 1.00 38.19 297 PHE A O 1
ATOM 2344 N N . ASN A 1 298 ? 11.575 2.010 15.679 1.00 41.53 298 ASN A N 1
ATOM 2345 C CA . ASN A 1 298 ? 12.135 2.639 16.878 1.00 41.53 298 ASN A CA 1
ATOM 2346 C C . ASN A 1 298 ? 11.219 3.784 17.315 1.00 41.53 298 ASN A C 1
ATOM 2348 O O . ASN A 1 298 ? 11.627 4.941 17.324 1.00 41.53 298 ASN A O 1
ATOM 2352 N N . VAL A 1 299 ? 9.950 3.467 17.589 1.00 42.69 299 VAL A N 1
ATOM 2353 C CA . VAL A 1 299 ? 9.087 4.383 18.338 1.00 42.69 299 VAL A CA 1
ATOM 2354 C C . VAL A 1 299 ? 9.437 4.186 19.802 1.00 42.69 299 VAL A C 1
ATOM 2356 O O . VAL A 1 299 ? 9.015 3.211 20.418 1.00 42.69 299 VAL A O 1
ATOM 2359 N N . HIS A 1 300 ? 10.239 5.097 20.337 1.00 42.78 300 HIS A N 1
ATOM 2360 C CA . HIS A 1 300 ? 10.345 5.273 21.776 1.00 42.78 300 HIS A CA 1
ATOM 2361 C C . HIS A 1 300 ? 9.233 6.239 22.190 1.00 42.78 300 HIS A C 1
ATOM 2363 O O . HIS A 1 300 ? 9.189 7.371 21.705 1.00 42.78 300 HIS A O 1
ATOM 2369 N N . GLU A 1 301 ? 8.314 5.797 23.049 1.00 38.00 301 GLU A N 1
ATOM 2370 C CA . GLU A 1 301 ? 7.515 6.739 23.834 1.00 38.00 301 GLU A CA 1
ATOM 2371 C C . GLU A 1 301 ? 8.483 7.428 24.803 1.00 38.00 301 GLU A C 1
ATOM 2373 O O . GLU A 1 301 ? 9.029 6.786 25.700 1.00 38.00 301 GLU A O 1
ATOM 2378 N N . GLN A 1 302 ? 8.771 8.711 24.579 1.00 36.69 302 GLN A N 1
ATOM 2379 C CA . GLN A 1 302 ? 9.326 9.561 25.631 1.00 36.69 302 GLN A CA 1
ATOM 2380 C C . GLN A 1 302 ? 8.179 10.156 26.450 1.00 36.69 302 GLN A C 1
ATOM 2382 O O . GLN A 1 302 ? 7.058 10.279 25.958 1.00 36.69 302 GLN A O 1
ATOM 2387 N N . GLU A 1 303 ? 8.464 10.551 27.692 1.00 35.06 303 GLU A N 1
ATOM 2388 C CA . GLU A 1 303 ? 7.573 11.388 28.499 1.00 35.06 303 GLU A CA 1
ATOM 2389 C C . GLU A 1 303 ? 7.353 12.736 27.786 1.00 35.06 303 GLU A C 1
ATOM 2391 O O . GLU A 1 303 ? 8.116 13.688 27.929 1.00 35.06 303 GLU A O 1
ATOM 2396 N N . GLY A 1 304 ? 6.334 12.784 26.930 1.00 37.62 304 GLY A N 1
ATOM 2397 C CA . GLY A 1 304 ? 6.005 13.916 26.070 1.00 37.62 304 GLY A CA 1
ATOM 2398 C C . GLY A 1 304 ? 5.251 13.445 24.827 1.00 37.62 304 GLY A C 1
ATOM 2399 O O . GLY A 1 304 ? 5.490 12.362 24.309 1.00 37.62 304 GLY A O 1
ATOM 2400 N N . SER A 1 305 ? 4.315 14.252 24.329 1.00 37.22 305 SER A N 1
ATOM 2401 C CA . SER A 1 305 ? 3.340 13.918 23.274 1.00 37.22 305 SER A CA 1
ATOM 2402 C C . SER A 1 305 ? 3.912 13.664 21.864 1.00 37.22 305 SER A C 1
ATOM 2404 O O . SER A 1 305 ? 3.190 13.815 20.877 1.00 37.22 305 SER A O 1
ATOM 2406 N N . TYR A 1 306 ? 5.191 13.316 21.733 1.00 33.59 306 TYR A N 1
ATOM 2407 C CA . TYR A 1 306 ? 5.877 13.143 20.458 1.00 33.59 306 TYR A CA 1
ATOM 2408 C C . TYR A 1 306 ? 6.368 11.709 20.285 1.00 33.59 306 TYR A C 1
ATOM 2410 O O . TYR A 1 306 ? 7.076 11.156 21.119 1.00 33.59 306 TYR A O 1
ATOM 2418 N N . THR A 1 307 ? 6.025 11.120 19.143 1.00 39.03 307 THR A N 1
ATOM 2419 C CA . THR A 1 307 ? 6.613 9.865 18.681 1.00 39.03 307 THR A CA 1
ATOM 2420 C C . THR A 1 307 ? 7.876 10.182 17.887 1.00 39.03 307 THR A C 1
ATOM 2422 O O . THR A 1 307 ? 7.787 10.649 16.751 1.00 39.03 307 THR A O 1
ATOM 2425 N N . LEU A 1 308 ? 9.050 9.942 18.475 1.00 34.94 308 LEU A N 1
ATOM 2426 C CA . LEU A 1 308 ? 10.317 10.038 17.753 1.00 34.94 308 LEU A CA 1
ATOM 2427 C C . LEU A 1 308 ? 10.522 8.770 16.920 1.00 34.94 308 LEU A C 1
ATOM 2429 O O . LEU A 1 308 ? 10.189 7.675 17.373 1.00 34.94 308 LEU A O 1
ATOM 2433 N N . VAL A 1 309 ? 11.097 8.910 15.725 1.00 44.91 309 VAL A N 1
ATOM 2434 C CA . VAL A 1 309 ? 11.583 7.757 14.970 1.00 44.91 309 VAL A CA 1
ATOM 2435 C C . VAL A 1 309 ? 13.054 7.910 14.653 1.00 44.91 309 VAL A C 1
ATOM 2437 O O . VAL A 1 309 ? 13.472 8.863 14.001 1.00 44.91 309 VAL A O 1
ATOM 2440 N N . GLU A 1 310 ? 13.827 6.922 15.078 1.00 35.97 310 G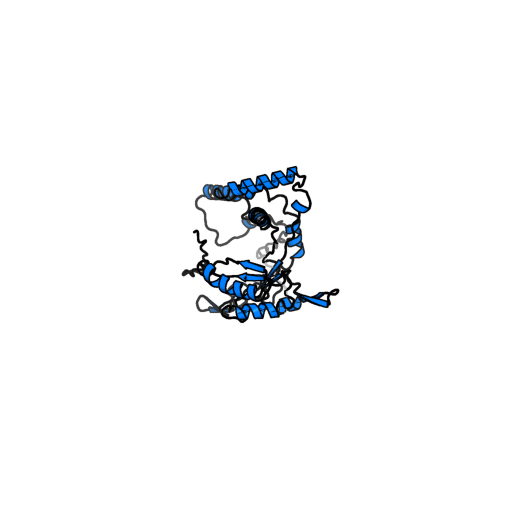LU A N 1
ATOM 2441 C CA . GLU A 1 310 ? 15.251 6.858 14.810 1.00 35.97 310 GLU A CA 1
ATOM 2442 C C . GLU A 1 310 ? 15.537 6.190 13.455 1.00 35.97 310 GLU A C 1
ATOM 2444 O O . GLU A 1 310 ? 15.070 5.084 13.160 1.00 35.97 310 GLU A O 1
ATOM 2449 N N . TYR A 1 311 ? 16.328 6.859 12.614 1.00 37.41 311 TYR A N 1
ATOM 2450 C CA . TYR A 1 311 ? 16.891 6.255 11.409 1.00 37.41 311 TYR A CA 1
ATOM 2451 C C . TYR A 1 311 ? 18.148 5.477 11.809 1.00 37.41 311 TYR A C 1
ATOM 2453 O O . TYR A 1 311 ? 19.211 6.069 11.992 1.00 37.41 311 TYR A O 1
ATOM 2461 N N . ILE A 1 312 ? 18.034 4.154 11.963 1.00 34.00 312 ILE A N 1
ATOM 2462 C CA . ILE A 1 312 ? 19.185 3.303 12.294 1.00 34.00 312 ILE A CA 1
ATOM 2463 C C . ILE A 1 312 ? 20.192 3.357 11.135 1.00 34.00 312 ILE A C 1
ATOM 2465 O O . ILE A 1 312 ? 20.009 2.702 10.105 1.00 34.00 312 ILE A O 1
ATOM 2469 N N . ARG A 1 313 ? 21.272 4.127 11.312 1.00 28.89 313 ARG A N 1
ATOM 2470 C CA . ARG A 1 313 ? 22.510 3.972 10.540 1.00 28.89 313 ARG A CA 1
ATOM 2471 C C . ARG A 1 313 ? 23.209 2.711 11.044 1.00 28.89 313 ARG A C 1
ATOM 2473 O O . ARG A 1 313 ? 23.573 2.645 12.214 1.00 28.89 313 ARG A O 1
ATOM 2480 N N . LYS A 1 314 ? 23.383 1.727 10.168 1.00 27.00 314 LYS A N 1
ATOM 2481 C CA . LYS A 1 314 ? 24.458 0.742 10.299 1.00 27.00 314 LYS A CA 1
ATOM 2482 C C . LYS A 1 314 ? 25.503 1.052 9.248 1.00 27.00 314 LYS A C 1
ATOM 2484 O O . LYS A 1 314 ? 25.073 1.405 8.127 1.00 27.00 314 LYS A O 1
#

Radius of gyration: 28.98 Å; Cα contacts (8 Å, |Δi|>4): 295; chains: 1; bounding box: 86×97×63 Å

Secondary structure (DSSP, 8-state):
------------PPPPPP-----------GGGGGGS---S----S-HHHHHHHHHHHHTSPPS--HHHHHHHHHHHHTSPPP-EES-SSTT----SSSEEEETTEEEEPP--TTT--SS-STT--------TT--HHHHHHHHHH--TTTHHHHHHHS-TTSHHHHHHHHHHHHHHHHTT--TTSHHHH----EEEEE---HHHHHHHEEE-TTT--EEETT-SEEE--TTTSS-SS--HHHHHHHHHHH-TT--TTS-EEEE---HHHHHHHHHHHHHHHHHTT---EEEE------EEE-SSS-EEE-----

Foldseek 3Di:
DDDDDDDDDDDDDDDDPDDDPDPPDDDDDPCPCVVPDDPDDDDDPDPVVVVVVVVVVVPADPPDDQVQVQLLCCVVVVHHDAAEDQDQQAFFADDPDQWDDDPNDIDGADGGPQFFDNDPDPRRHGDGDDPPPNPPPVVVVCVFQPPLPCNLPPLCGDDPPCVVSSVVSVVVLVVCVVVVNDCPRCVNRGDDHWYEYECDPVVQQVVQWDQDPPPRDIDSNSTPDYDHDPVGVPDDDDQLVNLLVVLCVQPVVLDAPSAEDEDEDDPVCCVPPVVNNVVSCVVSVHHYHYHYDPDFPPQDDDPDPDGDGDDDDD

Organism: NCBI:txid158383

Sequence (314 aa):
MHAAEPAKTPIVATKKPAVSPLSSDSKWALESWKTKKVLQLPEYPDAAELESVLKTLEAYPPLVFAGEMSVVLTFGGQMPVVKVGRMAGQFAKPRSEPFEEKDGVKLPSYKGDNINGDAFNEKSIPRLHRPSTFSEPLLLEAFSQGLSDHLRFFVIGIFIRYQELAHSVDEALGFMETAALTIDHPVMSTTEFWTSHECLLLPYVQLLTRKDSTSGLHYGCSAHMLWVGKRTRQLDEMDPNELVNLIEILNPINRPGRITIIVRMCAESIRVKLPHLIRPVCRAGQIVTWAEVRAFFNVHEQEGSYTLVEYIRK

Mean predicted aligned error: 15.15 Å

Solvent-accessible surface area (backbone atoms only — not comparable to full-atom values): 20040 Å² total; per-residue (Å²): 133,83,88,83,85,88,90,80,85,87,80,90,76,82,79,77,81,77,84,71,78,80,78,91,74,77,78,88,50,96,69,56,61,78,80,48,96,78,79,91,73,82,86,70,93,49,66,67,60,51,51,50,51,50,54,53,56,68,72,42,76,80,98,73,60,79,70,55,59,42,52,56,50,21,65,78,64,74,43,93,66,86,48,69,41,82,38,68,67,58,39,67,47,91,65,95,55,74,56,42,74,58,99,90,44,77,44,67,41,65,33,22,66,33,30,17,49,81,62,95,52,89,84,30,53,81,44,88,43,83,53,93,72,75,69,53,69,67,52,52,52,52,65,28,66,64,54,55,83,57,62,76,61,58,55,77,66,81,39,94,87,41,45,69,61,27,48,53,52,50,52,52,52,52,51,36,37,76,70,72,49,38,65,81,35,66,83,58,26,46,54,80,76,41,30,20,28,67,68,68,58,57,74,62,44,58,71,37,42,41,69,41,87,87,80,66,48,78,42,59,68,53,37,79,41,72,42,74,50,78,90,69,62,85,48,90,71,85,53,40,67,58,50,43,53,51,45,45,74,78,38,73,81,51,48,73,74,73,44,70,52,74,45,74,60,50,85,85,47,38,82,64,54,48,61,59,43,50,51,50,30,56,74,71,69,54,47,62,39,81,41,81,46,90,68,74,74,50,59,51,86,53,102,58,104,53,81,50,67,68,82,84,83,127

pLDDT: mean 71.89, std 20.86, range [26.25, 98.0]